Protein AF-A0A530Y5E0-F1 (afdb_monomer)

Solvent-accessible surface area (backbone atoms only — not comparable to full-atom values): 10916 Å² total; per-residue (Å²): 140,87,84,90,60,87,96,59,89,87,76,77,68,36,73,44,81,70,44,90,72,42,27,71,68,54,53,48,49,56,67,75,41,56,85,71,37,70,61,87,64,83,84,59,94,87,49,97,50,81,73,41,44,92,33,42,47,43,52,19,55,55,41,48,76,73,45,30,40,33,42,22,26,50,71,36,50,63,94,49,28,68,58,24,51,55,39,50,68,53,28,42,92,42,46,77,47,33,15,32,50,47,52,52,51,68,67,64,45,48,38,65,50,71,66,55,56,68,63,61,54,31,51,50,51,52,49,50,29,62,77,46,68,30,69,32,49,17,33,62,27,35,28,41,66,47,21,40,77,72,71,48,84,77,60,48,55,80,41,61,22,70,100,40,78,42,28,18,49,54,46,52,52,53,50,40,52,33,37,57,74,69,61,47,89,54,67,66,42,78,41,75,93

Secondary structure (DSSP, 8-state):
-----TT----PPEEES----SSHHHHHHHHH-GGGS---SPPPSS-TTTT-TTSHHHHHHHHHHTTEEEEEEEEE-GGGHHHHHHHHHTS-SSEEEEEEEESSSHHHHHHHHTT--HHHHHHHHHHHHHHHT-SEEEEESTTHHHHHHTT-----TTPEETTTTEEHHHHHHHHHHHHHHTT-SSPPEEE--

Radius of gyration: 20.04 Å; Cα contacts (8 Å, |Δi|>4): 302; chains: 1; bounding box: 52×35×63 Å

Sequence (193 aa):
RHHDAAGCIVMAGAIDIHSHIGGGNVNTARLLLPEQHAAHQARPATTPLSNAGWSTFQTGCLYAKMGFTTVVEPAMSPGAALHTHLELADIPIIDKATLAILGNDDFLLSMIRDDASSTMIEDYVAWTVASTRALGVKVINAGAAAAFKENVRTFSLDDVVPSYGVSSRKIVKTLQAAVDSLGVPHPLHVHCN

Foldseek 3Di:
DDDDQVPHDDDAQDEAEEDALFDDVLVVCCVVCVVQFPPPDDQDPPDRPCSTRSALQVVLVVSVVVRHAEYEHEEDELVGLVRRVVSPVSRPRHHYFYAYEDQADPVLLQCLLVVHDLVVLLVVLVCSCVSSVHLYHEYAAHLVVQQVVVVDDDAAQQDARPPRRDGVVSSQVSRQVSRVVNVRVDGHHYHHD

pLDDT: mean 93.83, std 11.33, range [51.19, 98.88]

Mean predicted aligned error: 4.48 Å

Nearest PDB structures (foldseek):
  6s6y-assembly1_A  TM=9.656E-01  e=4.169E-22  Methylorubrum extorquens PA1
  6s6y-assembly1_E  TM=9.660E-01  e=1.238E-21  Methylorubrum extorquens PA1
  6s6y-assembly2_I  TM=9.658E-01  e=1.238E-21  Methylorubrum extorquens PA1
  6s6y-assembly2_M  TM=9.652E-01  e=5.758E-21  Methylorubrum extorquens PA1
  8rja-assembly2_G  TM=8.940E-01  e=5.838E-16  Candidatus Methanoperedenaceae archaeon GB50

Structure (mmCIF, N/CA/C/O backbone):
data_AF-A0A530Y5E0-F1
#
_entry.id   AF-A0A530Y5E0-F1
#
loop_
_atom_site.group_PDB
_atom_site.id
_atom_site.type_symbol
_atom_site.label_atom_id
_atom_site.label_alt_id
_atom_site.label_comp_id
_atom_site.label_asym_id
_atom_site.label_entity_id
_atom_site.label_seq_id
_atom_site.pdbx_PDB_ins_code
_atom_site.Cartn_x
_atom_site.Cartn_y
_atom_site.Cartn_z
_atom_site.occupancy
_atom_site.B_iso_or_equiv
_atom_site.auth_seq_id
_atom_site.auth_comp_id
_atom_site.auth_asym_id
_atom_site.auth_atom_id
_atom_site.pdbx_PDB_model_num
ATOM 1 N N . ARG A 1 1 ? 3.154 -5.008 -38.816 1.00 82.88 1 ARG A N 1
ATOM 2 C CA . ARG A 1 1 ? 4.500 -5.559 -38.512 1.00 82.88 1 ARG A CA 1
ATOM 3 C C . ARG A 1 1 ? 4.327 -7.038 -38.185 1.00 82.88 1 ARG A C 1
ATOM 5 O O . ARG A 1 1 ? 3.300 -7.366 -37.610 1.00 82.88 1 ARG A O 1
ATOM 12 N N . HIS A 1 2 ? 5.267 -7.895 -38.584 1.00 93.50 2 HIS A N 1
ATOM 13 C CA . HIS A 1 2 ? 5.287 -9.330 -38.272 1.00 93.50 2 HIS A CA 1
ATOM 14 C C . HIS A 1 2 ? 6.482 -9.603 -37.348 1.00 93.50 2 HIS A C 1
ATOM 16 O O . HIS A 1 2 ? 7.563 -9.078 -37.616 1.00 93.50 2 HIS A O 1
ATOM 22 N N . HIS A 1 3 ? 6.281 -10.364 -36.271 1.00 95.25 3 HIS A N 1
ATOM 23 C CA . HIS A 1 3 ? 7.328 -10.756 -35.324 1.00 95.25 3 HIS A CA 1
ATOM 24 C C . HIS A 1 3 ? 7.456 -12.282 -35.353 1.00 95.25 3 HIS A C 1
ATOM 26 O O . HIS A 1 3 ? 6.484 -12.970 -35.058 1.00 95.25 3 HIS A O 1
ATOM 32 N N . ASP A 1 4 ? 8.624 -12.794 -35.742 1.00 97.00 4 ASP A N 1
ATOM 33 C CA . ASP A 1 4 ? 8.921 -14.228 -35.685 1.00 97.00 4 ASP A CA 1
ATOM 34 C C . ASP A 1 4 ? 9.279 -14.626 -34.246 1.00 97.00 4 ASP A C 1
ATOM 36 O O . ASP A 1 4 ? 10.105 -13.974 -33.606 1.00 97.00 4 ASP A O 1
ATOM 40 N N . ALA A 1 5 ? 8.626 -15.669 -33.743 1.00 97.25 5 ALA A N 1
ATOM 41 C CA . ALA A 1 5 ? 8.795 -16.206 -32.395 1.00 97.25 5 ALA A CA 1
ATOM 42 C C . ALA A 1 5 ? 9.047 -17.726 -32.415 1.00 97.25 5 ALA A C 1
ATOM 44 O O . ALA A 1 5 ? 8.770 -18.419 -31.432 1.00 97.25 5 ALA A O 1
ATOM 45 N N . ALA A 1 6 ? 9.529 -18.272 -33.539 1.00 97.88 6 ALA A N 1
ATOM 46 C CA . ALA A 1 6 ? 9.841 -19.690 -33.663 1.00 97.88 6 ALA A CA 1
ATOM 47 C C . ALA A 1 6 ? 10.832 -20.146 -32.573 1.00 97.88 6 ALA A C 1
ATOM 49 O O . ALA A 1 6 ? 11.922 -19.599 -32.426 1.00 97.88 6 ALA A O 1
ATOM 50 N N . GLY A 1 7 ? 10.442 -21.163 -31.799 1.00 97.81 7 GLY A N 1
ATOM 51 C CA . GLY A 1 7 ? 11.252 -21.703 -30.701 1.00 97.81 7 GLY A CA 1
ATOM 52 C C . GLY A 1 7 ? 11.235 -20.883 -29.403 1.00 97.81 7 GLY A C 1
ATOM 53 O O . GLY A 1 7 ? 11.923 -21.259 -28.455 1.00 97.81 7 GLY A O 1
ATOM 54 N N . CYS A 1 8 ? 10.458 -19.797 -29.321 1.00 97.62 8 CYS A N 1
ATOM 55 C CA . CYS A 1 8 ? 10.319 -18.979 -28.113 1.00 97.62 8 CYS A CA 1
ATOM 56 C C . CYS A 1 8 ? 9.060 -19.337 -27.303 1.00 97.62 8 CYS A C 1
ATOM 58 O O . CYS A 1 8 ? 8.049 -19.770 -27.852 1.00 97.62 8 CYS A O 1
ATOM 60 N N . ILE A 1 9 ? 9.099 -19.086 -25.989 1.00 97.88 9 ILE A N 1
ATOM 61 C CA . ILE A 1 9 ? 7.901 -19.073 -25.136 1.00 97.88 9 ILE A CA 1
ATOM 62 C C . ILE A 1 9 ? 7.312 -17.661 -25.171 1.00 97.88 9 ILE A C 1
ATOM 64 O O . ILE A 1 9 ? 8.025 -16.685 -24.943 1.00 97.88 9 ILE A O 1
ATOM 68 N N . VAL A 1 10 ? 6.008 -17.559 -25.426 1.00 97.62 10 VAL A N 1
ATOM 69 C CA . VAL A 1 10 ? 5.262 -16.295 -25.394 1.00 97.62 10 VAL A CA 1
ATOM 70 C C . VAL A 1 10 ? 4.307 -16.324 -24.206 1.00 97.62 10 VAL A C 1
ATOM 72 O O . VAL A 1 10 ? 3.506 -17.248 -24.075 1.00 97.62 10 VAL A O 1
ATOM 75 N N . MET A 1 11 ? 4.397 -15.317 -23.338 1.00 98.38 11 MET A N 1
ATOM 76 C CA . MET A 1 11 ? 3.545 -15.154 -22.157 1.00 98.38 11 MET A CA 1
ATOM 77 C C . MET A 1 11 ? 2.924 -13.756 -22.143 1.00 98.38 11 MET A C 1
ATOM 79 O O . MET A 1 11 ? 3.381 -12.854 -22.848 1.00 98.38 11 MET A O 1
ATOM 83 N N . ALA A 1 12 ? 1.889 -13.574 -21.323 1.00 98.62 12 ALA A N 1
ATOM 84 C CA . ALA A 1 12 ? 1.451 -12.238 -20.937 1.00 98.62 12 ALA A CA 1
ATOM 85 C C . ALA A 1 12 ? 2.571 -11.509 -20.175 1.00 98.62 12 ALA A C 1
ATOM 87 O O . ALA A 1 12 ? 3.461 -12.145 -19.605 1.00 98.62 12 ALA A O 1
ATOM 88 N N . GLY A 1 13 ? 2.507 -10.178 -20.141 1.00 98.62 13 GLY A N 1
ATOM 89 C CA . GLY A 1 13 ? 3.384 -9.395 -19.277 1.00 98.62 13 GLY A CA 1
ATOM 90 C C . GLY A 1 13 ? 3.156 -9.751 -17.807 1.00 98.62 13 GLY A C 1
ATOM 91 O O . GLY A 1 13 ? 2.013 -9.895 -17.366 1.00 98.62 13 GLY A O 1
ATOM 92 N N . ALA A 1 14 ? 4.239 -9.950 -17.058 1.00 98.56 14 ALA A N 1
ATOM 93 C CA . ALA A 1 14 ? 4.148 -10.369 -15.666 1.00 98.56 14 ALA A CA 1
ATOM 94 C C . ALA A 1 14 ? 3.690 -9.218 -14.753 1.00 98.56 14 ALA A C 1
ATOM 96 O O . ALA A 1 14 ? 4.000 -8.044 -14.991 1.00 98.56 14 ALA A O 1
ATOM 97 N N . ILE A 1 15 ? 2.964 -9.583 -13.693 1.00 98.69 15 ILE A N 1
ATOM 98 C CA . ILE A 1 15 ? 2.428 -8.668 -12.683 1.00 98.69 15 ILE A CA 1
ATOM 99 C C . ILE A 1 15 ? 3.086 -8.988 -11.342 1.00 98.69 15 ILE A C 1
ATOM 101 O O . ILE A 1 15 ? 2.957 -10.103 -10.837 1.00 98.69 15 ILE A O 1
ATOM 105 N N . ASP A 1 16 ? 3.764 -8.003 -10.762 1.00 98.75 16 ASP A N 1
ATOM 106 C CA . ASP A 1 16 ? 4.269 -8.056 -9.392 1.00 98.75 16 ASP A CA 1
ATOM 107 C C . ASP A 1 16 ? 3.305 -7.298 -8.470 1.00 98.75 16 ASP A C 1
ATOM 109 O O . ASP A 1 16 ? 3.138 -6.082 -8.572 1.00 98.75 16 ASP A O 1
ATOM 113 N N . ILE A 1 17 ? 2.631 -8.026 -7.582 1.00 98.00 17 ILE A N 1
ATOM 114 C CA . ILE A 1 17 ? 1.594 -7.470 -6.703 1.00 98.00 17 ILE A CA 1
ATOM 115 C C . ILE A 1 17 ? 2.148 -6.878 -5.399 1.00 98.00 17 ILE A C 1
ATOM 117 O O . ILE A 1 17 ? 1.370 -6.348 -4.599 1.00 98.00 17 ILE A O 1
ATOM 121 N N . HIS A 1 18 ? 3.449 -7.024 -5.130 1.00 98.75 18 HIS A N 1
ATOM 122 C CA . HIS A 1 18 ? 4.043 -6.583 -3.873 1.00 98.75 18 HIS A CA 1
ATOM 123 C C . HIS A 1 18 ? 5.547 -6.342 -4.020 1.00 98.75 18 HIS A C 1
ATOM 125 O O . HIS A 1 18 ? 6.360 -7.227 -3.750 1.00 98.75 18 HIS A O 1
ATOM 131 N N . SER A 1 19 ? 5.922 -5.106 -4.340 1.00 98.50 19 SER A N 1
ATOM 132 C CA . SER A 1 19 ? 7.323 -4.691 -4.320 1.00 98.50 19 SER A CA 1
ATOM 133 C C . SER A 1 19 ? 7.483 -3.255 -3.849 1.00 98.50 19 SER A C 1
ATOM 135 O O . SER A 1 19 ? 6.766 -2.367 -4.299 1.00 98.50 19 SER A O 1
ATOM 137 N N . HIS A 1 20 ? 8.435 -3.033 -2.944 1.00 98.25 20 HIS A N 1
ATOM 138 C CA . HIS A 1 20 ? 8.780 -1.705 -2.449 1.00 98.25 20 HIS A CA 1
ATOM 139 C C . HIS A 1 20 ? 9.669 -0.982 -3.468 1.00 98.25 20 HIS A C 1
ATOM 141 O O . HIS A 1 20 ? 10.891 -1.141 -3.476 1.00 98.25 20 HIS A O 1
ATOM 147 N N . ILE A 1 21 ? 9.047 -0.203 -4.346 1.00 97.50 21 ILE A N 1
ATOM 148 C CA . ILE A 1 21 ? 9.673 0.473 -5.487 1.00 97.50 21 ILE A CA 1
ATOM 149 C C . ILE A 1 21 ? 9.621 2.001 -5.393 1.00 97.50 21 ILE A C 1
ATOM 151 O O . ILE A 1 21 ? 10.390 2.662 -6.098 1.00 97.50 21 ILE A O 1
ATOM 155 N N . GLY A 1 22 ? 8.780 2.565 -4.519 1.00 95.88 22 GLY A N 1
ATOM 156 C CA . GLY A 1 22 ? 8.660 4.011 -4.347 1.00 95.88 22 GLY A CA 1
ATOM 157 C C . GLY A 1 22 ? 8.210 4.452 -2.953 1.00 95.88 22 GLY A C 1
ATOM 158 O O . GLY A 1 22 ? 7.556 3.722 -2.215 1.00 95.88 22 GLY A O 1
ATOM 159 N N . GLY A 1 23 ? 8.551 5.693 -2.607 1.00 95.69 23 GLY A N 1
ATOM 160 C CA . GLY A 1 23 ? 8.084 6.368 -1.394 1.00 95.69 23 GLY A CA 1
ATOM 161 C C . GLY A 1 23 ? 9.163 6.557 -0.327 1.00 95.69 23 GLY A C 1
ATOM 162 O O . GLY A 1 23 ? 10.308 6.124 -0.465 1.00 95.69 23 GLY A O 1
ATOM 163 N N . GLY A 1 24 ? 8.780 7.229 0.764 1.00 93.50 24 GLY A N 1
ATOM 164 C CA . GLY A 1 24 ? 9.696 7.720 1.802 1.00 93.50 24 GLY A CA 1
ATOM 165 C C . GLY A 1 24 ? 10.701 6.682 2.300 1.00 93.50 24 GLY A C 1
ATOM 166 O O . GLY A 1 24 ? 11.901 6.924 2.238 1.00 93.50 24 GLY A O 1
ATOM 167 N N . ASN A 1 25 ? 10.226 5.506 2.718 1.00 94.62 25 ASN A N 1
ATOM 168 C CA . ASN A 1 25 ? 11.086 4.462 3.284 1.00 94.62 25 ASN A CA 1
ATOM 169 C C . ASN A 1 25 ? 12.062 3.870 2.258 1.00 94.62 25 ASN A C 1
ATOM 171 O O . ASN A 1 25 ? 13.216 3.612 2.598 1.00 94.62 25 ASN A O 1
ATOM 175 N N . VAL A 1 26 ? 11.625 3.691 1.006 1.00 95.81 26 VAL A N 1
ATOM 176 C CA . VAL A 1 26 ? 12.494 3.220 -0.083 1.00 95.81 26 VAL A CA 1
ATOM 177 C C . VAL A 1 26 ? 13.619 4.227 -0.306 1.00 95.81 26 VAL A C 1
ATOM 179 O O . VAL A 1 26 ? 14.789 3.855 -0.387 1.00 95.81 26 VAL A O 1
ATOM 182 N N . ASN A 1 27 ? 13.291 5.519 -0.324 1.00 93.44 27 ASN A N 1
ATOM 183 C CA . ASN A 1 27 ? 14.293 6.560 -0.504 1.00 93.44 27 ASN A CA 1
ATOM 184 C C . ASN A 1 27 ? 15.209 6.724 0.721 1.00 93.44 27 ASN A C 1
ATOM 186 O O . ASN A 1 27 ? 16.407 6.947 0.570 1.00 93.44 27 ASN A O 1
ATOM 190 N N . THR A 1 28 ? 14.689 6.543 1.938 1.00 95.06 28 THR A N 1
ATOM 191 C CA . THR A 1 28 ? 15.511 6.481 3.155 1.00 95.06 28 THR A CA 1
ATOM 192 C C . THR A 1 28 ? 16.501 5.320 3.099 1.00 95.06 28 THR A C 1
ATOM 194 O O . THR A 1 28 ? 17.655 5.511 3.469 1.00 95.06 28 THR A O 1
ATOM 197 N N . ALA A 1 29 ? 16.104 4.148 2.591 1.00 93.19 29 ALA A N 1
ATOM 198 C CA . ALA A 1 29 ? 17.019 3.020 2.418 1.00 93.19 29 ALA A CA 1
ATOM 199 C C . ALA A 1 29 ? 18.152 3.344 1.425 1.00 93.19 29 ALA A C 1
ATOM 201 O O . ALA A 1 29 ? 19.314 3.086 1.732 1.00 93.19 29 ALA A O 1
ATOM 202 N N . ARG A 1 30 ? 17.836 3.991 0.291 1.00 89.94 30 ARG A N 1
ATOM 203 C CA . ARG A 1 30 ? 18.836 4.485 -0.681 1.00 89.94 30 ARG A CA 1
ATOM 204 C C . ARG A 1 30 ? 19.821 5.484 -0.054 1.00 89.94 30 ARG A C 1
ATOM 206 O O . ARG A 1 30 ? 20.996 5.498 -0.400 1.00 89.94 30 ARG A O 1
ATOM 213 N N . LEU A 1 31 ? 19.356 6.324 0.873 1.00 89.50 31 LEU A N 1
ATOM 214 C CA . LEU A 1 31 ? 20.218 7.264 1.602 1.00 89.50 31 LEU A CA 1
ATOM 215 C C . LEU A 1 31 ? 21.093 6.571 2.655 1.00 89.50 31 LEU A C 1
ATOM 217 O O . LEU A 1 31 ? 22.246 6.956 2.833 1.00 89.50 31 LEU A O 1
ATOM 221 N N . LEU A 1 32 ? 20.540 5.588 3.368 1.00 92.38 32 LEU A N 1
ATOM 222 C CA . LEU A 1 32 ? 21.203 4.913 4.485 1.00 92.38 32 LEU A CA 1
ATOM 223 C C . LEU A 1 32 ? 22.293 3.935 4.031 1.00 92.38 32 LEU A C 1
ATOM 225 O O . LEU A 1 32 ? 23.253 3.733 4.767 1.00 92.38 32 LEU A O 1
ATOM 229 N N . LEU A 1 33 ? 22.132 3.336 2.849 1.00 88.62 33 LEU A N 1
ATOM 230 C CA . LEU A 1 33 ? 22.969 2.242 2.352 1.00 88.62 33 LEU A CA 1
ATOM 231 C C . LEU A 1 33 ? 23.682 2.628 1.039 1.00 88.62 33 LEU A C 1
ATOM 233 O O 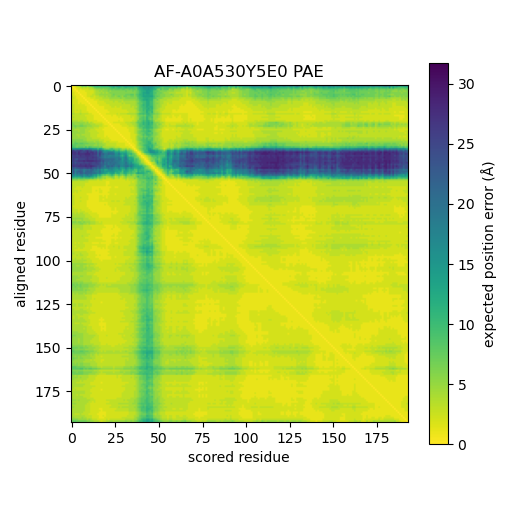. LEU A 1 33 ? 23.464 1.990 0.002 1.00 88.62 33 LEU A O 1
ATOM 237 N N . PRO A 1 34 ? 24.520 3.684 1.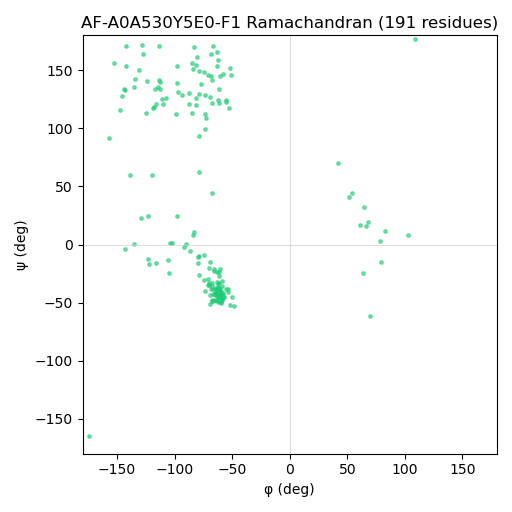027 1.00 81.88 34 PRO A N 1
ATOM 238 C CA . PRO A 1 34 ? 25.201 4.135 -0.185 1.00 81.88 34 PRO A CA 1
ATOM 239 C C . PRO A 1 34 ? 26.134 3.072 -0.785 1.00 81.88 34 PRO A C 1
ATOM 241 O O . PRO A 1 34 ? 26.388 3.098 -1.985 1.00 81.88 34 PRO A O 1
ATOM 244 N N . GLU A 1 35 ? 26.621 2.113 0.005 1.00 81.94 35 GLU A N 1
ATOM 245 C CA . GLU A 1 35 ? 27.431 0.985 -0.464 1.00 81.94 35 GLU A CA 1
ATOM 246 C C . GLU A 1 35 ? 26.663 0.015 -1.376 1.00 81.94 35 GLU A C 1
ATOM 248 O O . GLU A 1 35 ? 27.279 -0.700 -2.165 1.00 81.94 35 GLU A O 1
ATOM 253 N N . GLN A 1 36 ? 25.327 0.006 -1.306 1.00 79.50 36 GLN A N 1
ATOM 254 C CA . GLN A 1 36 ? 24.470 -0.770 -2.209 1.00 79.50 36 GLN A CA 1
ATOM 255 C C . GLN A 1 36 ? 24.278 -0.074 -3.563 1.00 79.50 36 GLN A C 1
ATOM 257 O O . GLN A 1 36 ? 23.886 -0.706 -4.549 1.00 79.50 36 GLN A O 1
ATOM 262 N N . HIS A 1 37 ? 24.587 1.224 -3.660 1.00 74.81 37 HIS A N 1
ATOM 263 C CA . HIS A 1 37 ? 24.663 1.901 -4.946 1.00 74.81 37 HIS A CA 1
ATOM 264 C C . HIS A 1 37 ? 25.948 1.434 -5.628 1.00 74.81 37 HIS A C 1
ATOM 266 O O . HIS A 1 37 ? 27.029 1.944 -5.347 1.00 74.81 37 HIS A O 1
ATOM 272 N N . ALA A 1 38 ? 25.847 0.484 -6.559 1.00 60.09 38 ALA A N 1
ATOM 273 C CA . ALA A 1 38 ? 26.961 0.038 -7.403 1.00 60.09 38 ALA A CA 1
ATOM 274 C C . ALA A 1 38 ? 27.425 1.130 -8.401 1.00 60.09 38 ALA A C 1
ATOM 276 O O . ALA A 1 38 ? 27.643 0.873 -9.586 1.00 60.09 38 ALA A O 1
ATOM 277 N N . ALA A 1 39 ? 27.559 2.379 -7.951 1.00 55.81 39 ALA A N 1
ATOM 278 C CA . ALA A 1 39 ? 28.055 3.516 -8.706 1.00 55.81 39 ALA A CA 1
ATOM 279 C C . ALA A 1 39 ? 29.592 3.471 -8.776 1.00 55.81 39 ALA A C 1
ATOM 281 O O . ALA A 1 39 ? 30.293 4.361 -8.309 1.00 55.81 39 ALA A O 1
ATOM 282 N N . HIS A 1 40 ? 30.124 2.416 -9.397 1.00 51.19 40 HIS A N 1
ATOM 283 C CA . HIS A 1 40 ? 31.537 2.315 -9.777 1.00 51.19 40 HIS A CA 1
ATOM 284 C C . HIS A 1 40 ? 31.847 3.003 -11.120 1.00 51.19 40 HIS A C 1
ATOM 286 O O . HIS A 1 40 ? 32.947 2.850 -11.646 1.00 51.19 40 HIS A O 1
ATOM 292 N N . GLN A 1 41 ? 30.901 3.738 -11.718 1.00 54.09 41 GLN A N 1
ATOM 293 C CA . GLN A 1 41 ? 31.075 4.335 -13.046 1.00 54.09 41 GLN A CA 1
ATOM 294 C C . GLN A 1 41 ? 30.867 5.849 -13.039 1.00 54.09 41 GLN A C 1
ATOM 296 O O . GLN A 1 41 ? 29.959 6.371 -12.393 1.00 54.09 41 GLN A O 1
ATOM 301 N N . ALA A 1 42 ? 31.706 6.551 -13.805 1.00 54.66 42 ALA A N 1
ATOM 302 C CA . ALA A 1 42 ? 31.604 7.991 -14.004 1.00 54.66 42 ALA A CA 1
ATOM 303 C C . ALA A 1 42 ? 30.259 8.383 -14.648 1.00 54.66 42 ALA A C 1
ATOM 305 O O . ALA A 1 42 ? 29.720 7.667 -15.491 1.00 54.66 42 ALA A O 1
ATOM 306 N N . ARG A 1 43 ? 29.728 9.543 -14.249 1.00 54.25 43 ARG A N 1
ATOM 307 C CA . ARG A 1 43 ? 28.454 10.122 -14.709 1.00 54.25 43 ARG A CA 1
ATOM 308 C C . ARG A 1 43 ? 28.468 10.406 -16.229 1.00 54.25 43 ARG A C 1
ATOM 310 O O . ARG A 1 43 ? 29.297 11.206 -16.661 1.00 54.25 43 ARG A O 1
ATOM 317 N N . PRO A 1 44 ? 27.553 9.841 -17.045 1.00 53.06 44 PRO A N 1
ATOM 318 C CA . PRO A 1 44 ? 27.400 10.212 -18.449 1.00 53.06 44 PRO A CA 1
ATOM 319 C C . PRO A 1 44 ? 26.853 11.633 -18.597 1.00 53.06 44 PRO A C 1
ATOM 321 O O . PRO A 1 44 ? 25.994 12.067 -17.828 1.00 53.06 44 PRO A O 1
ATOM 324 N N . ALA A 1 45 ? 27.304 12.345 -19.628 1.00 59.09 45 ALA A N 1
ATOM 325 C CA . ALA A 1 45 ? 26.915 13.733 -19.877 1.00 59.09 45 ALA A CA 1
ATOM 326 C C . ALA A 1 45 ? 25.445 13.908 -20.320 1.00 59.09 45 ALA A C 1
ATOM 328 O O . ALA A 1 45 ? 24.905 15.004 -20.210 1.00 59.09 45 ALA A O 1
ATOM 329 N N . THR A 1 46 ? 24.794 12.854 -20.827 1.00 59.97 46 THR A N 1
ATOM 330 C CA . THR A 1 46 ? 23.531 12.955 -21.583 1.00 59.97 46 THR A CA 1
ATOM 331 C C . THR A 1 46 ? 22.272 12.515 -20.831 1.00 59.97 46 THR A C 1
ATOM 333 O O . THR A 1 46 ? 21.175 12.843 -21.270 1.00 59.97 46 THR A O 1
ATOM 336 N N . THR A 1 47 ? 22.388 11.834 -19.686 1.00 56.28 47 THR A N 1
ATOM 337 C CA . THR A 1 47 ? 21.236 11.455 -18.843 1.00 56.28 47 THR A CA 1
ATOM 338 C C . THR A 1 47 ? 21.649 11.444 -17.370 1.00 56.28 47 THR A C 1
ATOM 340 O O . THR A 1 47 ? 22.477 10.608 -17.004 1.00 56.28 47 THR A O 1
ATOM 343 N N . PRO A 1 48 ? 21.094 12.315 -16.508 1.00 62.03 48 PRO A N 1
ATOM 344 C CA . PRO A 1 48 ? 21.616 12.525 -15.157 1.00 62.03 48 PRO A CA 1
ATOM 345 C C . PRO A 1 48 ? 21.614 11.296 -14.233 1.00 62.03 48 PRO A C 1
ATOM 347 O O . PRO A 1 48 ? 22.367 11.313 -13.265 1.00 62.03 48 PRO A O 1
ATOM 350 N N . LEU A 1 49 ? 20.795 10.266 -14.508 1.00 58.50 49 LEU A N 1
ATOM 351 C CA . LEU A 1 49 ? 20.539 9.143 -13.588 1.00 58.50 49 LEU A CA 1
ATOM 352 C C . LEU A 1 49 ? 20.564 7.736 -14.222 1.00 58.50 49 LEU A C 1
ATOM 354 O O . LEU A 1 49 ? 20.360 6.759 -13.511 1.00 58.50 49 LEU A O 1
ATOM 358 N N . SER A 1 50 ? 20.807 7.579 -15.529 1.00 56.75 50 SER A N 1
ATOM 359 C CA . SER A 1 50 ? 20.649 6.267 -16.200 1.00 56.75 50 SER A CA 1
ATOM 360 C C . SER A 1 50 ? 21.632 5.187 -15.728 1.00 56.75 50 SER A C 1
ATOM 362 O O . SER A 1 50 ? 21.350 3.998 -15.863 1.00 56.75 50 SER A O 1
ATOM 364 N N . ASN A 1 51 ? 22.769 5.591 -15.157 1.00 60.22 51 ASN A N 1
ATOM 365 C CA . ASN A 1 51 ? 23.770 4.708 -14.563 1.00 60.22 51 ASN A CA 1
ATOM 366 C C . ASN A 1 51 ? 23.736 4.704 -13.023 1.00 60.22 51 ASN A C 1
ATOM 368 O O . ASN A 1 51 ? 24.567 4.039 -12.405 1.00 60.22 51 ASN A O 1
ATOM 372 N N . ALA A 1 52 ? 22.814 5.448 -12.400 1.00 65.50 52 ALA A N 1
ATOM 373 C CA . ALA A 1 52 ? 22.652 5.435 -10.955 1.00 65.50 52 ALA A CA 1
ATOM 374 C C . ALA A 1 52 ? 22.008 4.104 -10.547 1.00 65.50 52 ALA A C 1
ATOM 376 O O . ALA A 1 52 ? 20.833 3.847 -10.833 1.00 65.50 52 ALA A O 1
ATOM 377 N N . GLY A 1 53 ? 22.805 3.251 -9.902 1.00 72.75 53 GLY A N 1
ATOM 378 C CA . GLY A 1 53 ? 22.318 2.033 -9.270 1.00 72.75 53 GLY A CA 1
ATOM 379 C C . GLY A 1 53 ? 21.250 2.356 -8.225 1.00 72.75 53 GLY A C 1
ATOM 380 O O . GLY A 1 53 ? 21.309 3.404 -7.587 1.00 72.75 53 GLY A O 1
ATOM 381 N N . TRP A 1 54 ? 20.270 1.469 -8.068 1.00 83.25 54 TRP A N 1
ATOM 382 C CA . TRP A 1 54 ? 19.162 1.600 -7.117 1.00 83.25 54 TRP A CA 1
ATOM 383 C C . TRP A 1 54 ? 18.249 2.822 -7.319 1.00 83.25 54 TRP A C 1
ATOM 385 O O . TRP A 1 54 ? 17.457 3.161 -6.441 1.00 83.25 54 TRP A O 1
ATOM 395 N N . SE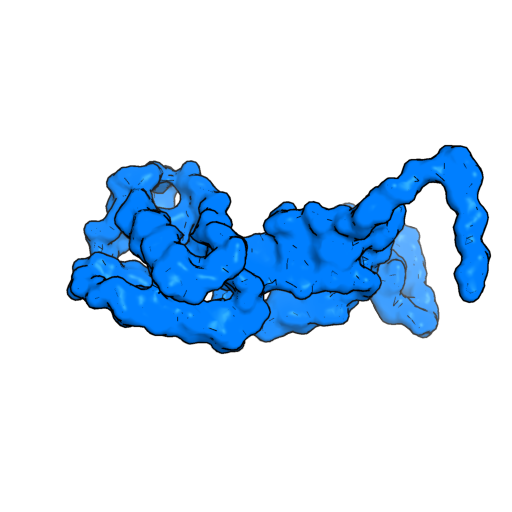R A 1 55 ? 18.299 3.455 -8.495 1.00 88.62 55 SER A N 1
ATOM 396 C CA . SER A 1 55 ? 17.388 4.537 -8.889 1.00 88.62 55 SER A CA 1
ATOM 397 C C . SER A 1 55 ? 16.027 4.025 -9.382 1.00 88.62 55 SER A C 1
ATOM 399 O O . SER A 1 55 ? 15.897 2.882 -9.822 1.00 88.62 55 SER A O 1
ATOM 401 N N . THR A 1 56 ? 15.020 4.905 -9.392 1.00 92.62 56 THR A N 1
ATOM 402 C CA . THR A 1 56 ? 13.697 4.663 -10.007 1.00 92.62 56 THR A CA 1
ATOM 403 C C . THR A 1 56 ? 13.814 4.233 -11.473 1.00 92.62 56 THR A C 1
ATOM 405 O O . THR A 1 56 ? 13.163 3.278 -11.904 1.00 92.62 56 THR A O 1
ATOM 408 N N . PHE A 1 57 ? 14.717 4.868 -12.227 1.00 90.94 57 PHE A N 1
ATOM 409 C CA . PHE A 1 57 ? 14.995 4.511 -13.616 1.00 90.94 57 PHE A CA 1
ATOM 410 C C . PHE A 1 57 ? 15.474 3.061 -13.754 1.00 90.94 57 PHE A C 1
ATOM 412 O O . PHE A 1 57 ? 14.930 2.295 -14.556 1.00 90.94 57 PHE A O 1
ATOM 419 N N . GLN A 1 58 ? 16.467 2.663 -12.949 1.00 89.12 58 GLN A N 1
ATOM 420 C CA . GLN A 1 58 ? 17.002 1.304 -12.995 1.00 89.12 58 GLN A CA 1
ATOM 421 C C . GLN A 1 58 ? 15.935 0.269 -12.620 1.00 89.12 58 GLN A C 1
ATOM 423 O O . GLN A 1 58 ? 15.848 -0.761 -13.291 1.00 89.12 58 GLN A O 1
ATOM 428 N N . THR A 1 59 ? 15.098 0.555 -11.616 1.00 94.06 59 THR A N 1
ATOM 429 C CA . THR A 1 59 ? 13.981 -0.313 -11.211 1.00 94.06 59 THR A CA 1
ATOM 430 C C . THR A 1 59 ? 13.094 -0.678 -12.402 1.00 94.06 59 THR A C 1
ATOM 432 O O . THR A 1 59 ? 12.891 -1.861 -12.677 1.00 94.06 59 THR A O 1
ATOM 435 N N . GLY A 1 60 ? 12.627 0.311 -13.171 1.00 95.38 60 GLY A N 1
ATOM 436 C CA . GLY A 1 60 ? 11.739 0.066 -14.315 1.00 95.38 60 GLY A CA 1
ATOM 437 C C . GLY A 1 60 ? 12.408 -0.744 -15.425 1.00 95.38 60 GLY A C 1
ATOM 438 O O . GLY A 1 60 ? 11.830 -1.699 -15.947 1.00 95.38 60 GLY A O 1
ATOM 439 N N . CYS A 1 61 ? 13.665 -0.423 -15.747 1.00 93.75 61 CYS A N 1
ATOM 440 C CA . CYS A 1 61 ? 14.430 -1.168 -16.746 1.00 93.75 61 CYS A CA 1
ATOM 441 C C . CYS A 1 61 ? 14.692 -2.625 -16.338 1.00 93.75 61 CYS A C 1
ATOM 443 O O . CYS A 1 61 ? 14.685 -3.503 -17.203 1.00 93.75 61 CYS A O 1
ATOM 445 N N . LEU A 1 62 ? 14.949 -2.897 -15.055 1.00 93.81 62 LEU A N 1
ATOM 446 C CA . LEU A 1 62 ? 15.190 -4.257 -14.567 1.00 93.81 62 LEU A CA 1
ATOM 447 C C . LEU A 1 62 ? 13.920 -5.110 -14.616 1.00 93.81 62 LEU A C 1
ATOM 449 O O . LEU A 1 62 ? 13.982 -6.232 -15.115 1.00 93.81 62 LEU A O 1
ATOM 453 N N . TYR A 1 63 ? 12.771 -4.570 -14.202 1.00 98.19 63 TYR A N 1
ATOM 454 C CA . TYR A 1 63 ? 11.489 -5.268 -14.342 1.00 98.19 63 TYR A CA 1
ATOM 455 C C . TYR A 1 63 ? 11.164 -5.593 -15.805 1.00 98.19 63 TYR A C 1
ATOM 457 O O . TYR A 1 63 ? 10.866 -6.743 -16.134 1.00 98.19 63 TYR A O 1
ATOM 465 N N . ALA A 1 64 ? 11.313 -4.615 -16.702 1.00 97.56 64 ALA A N 1
ATOM 466 C CA . ALA A 1 64 ? 11.045 -4.806 -18.125 1.00 97.56 64 ALA A CA 1
ATOM 467 C C . ALA A 1 64 ? 11.933 -5.891 -18.762 1.00 97.56 64 ALA A C 1
ATOM 469 O O . ALA A 1 64 ? 11.453 -6.689 -19.566 1.00 97.56 64 ALA A O 1
ATOM 470 N N . LYS A 1 65 ? 13.217 -5.975 -18.375 1.00 96.94 65 LYS A N 1
ATOM 471 C CA . LYS A 1 65 ? 14.141 -7.028 -18.844 1.00 96.94 65 LYS A CA 1
ATOM 472 C C . LYS A 1 65 ? 13.695 -8.439 -18.459 1.00 96.94 65 LYS A C 1
ATOM 474 O O . LYS A 1 65 ? 14.039 -9.383 -19.161 1.00 96.94 65 LYS A O 1
ATOM 479 N N . MET A 1 66 ? 12.951 -8.576 -17.363 1.00 98.00 66 MET A N 1
ATOM 480 C CA . MET A 1 66 ? 12.397 -9.849 -16.897 1.00 98.00 66 MET A CA 1
ATOM 481 C C . MET A 1 66 ? 11.002 -10.145 -17.476 1.00 98.00 66 MET A C 1
ATOM 483 O O . MET A 1 66 ? 10.426 -11.178 -17.154 1.00 98.00 66 MET A O 1
ATOM 487 N N . GLY A 1 67 ? 10.446 -9.262 -18.316 1.00 98.19 67 GLY A N 1
ATOM 488 C CA . GLY A 1 67 ? 9.108 -9.420 -18.894 1.00 98.19 67 GLY A CA 1
ATOM 489 C C . GLY A 1 67 ? 7.961 -8.954 -17.991 1.00 98.19 67 GLY A C 1
ATOM 490 O O . GLY A 1 67 ? 6.801 -9.232 -18.296 1.00 98.19 67 GLY A O 1
ATOM 491 N N . PHE A 1 68 ? 8.252 -8.238 -16.898 1.00 98.75 68 PHE A N 1
ATOM 492 C CA . PHE A 1 68 ? 7.218 -7.598 -16.082 1.00 98.75 68 PHE A CA 1
ATOM 493 C C . PHE A 1 68 ? 6.714 -6.328 -16.750 1.00 98.75 68 PHE A C 1
ATOM 495 O O . PHE A 1 68 ? 7.493 -5.523 -17.266 1.00 98.75 68 PHE A O 1
ATOM 502 N N . THR A 1 69 ? 5.400 -6.146 -16.697 1.00 98.75 69 THR A N 1
ATOM 503 C CA . THR A 1 69 ? 4.715 -4.984 -17.263 1.00 98.75 69 THR A CA 1
ATOM 504 C C . THR A 1 69 ? 3.890 -4.236 -16.236 1.00 98.75 69 THR A C 1
ATOM 506 O O . THR A 1 69 ? 3.487 -3.126 -16.532 1.00 98.75 69 THR A O 1
ATOM 509 N N . THR A 1 70 ? 3.649 -4.780 -15.041 1.00 98.88 70 THR A N 1
ATOM 510 C CA . THR A 1 70 ? 2.907 -4.084 -13.981 1.00 98.88 70 THR A CA 1
ATOM 511 C C . THR A 1 70 ? 3.510 -4.405 -12.620 1.00 98.88 70 THR A C 1
ATOM 513 O O . THR A 1 70 ? 3.768 -5.572 -12.328 1.00 98.88 70 THR A O 1
ATOM 516 N N . VAL A 1 71 ? 3.728 -3.387 -11.785 1.00 98.81 71 VAL A N 1
ATOM 517 C CA . VAL A 1 71 ? 4.248 -3.554 -10.416 1.00 98.81 71 VAL A CA 1
ATOM 518 C C . VAL A 1 71 ? 3.457 -2.684 -9.438 1.00 98.81 71 VAL A C 1
ATOM 520 O O . VAL A 1 71 ? 3.175 -1.519 -9.719 1.00 98.81 71 VAL A O 1
ATOM 523 N N . VAL A 1 72 ? 3.095 -3.240 -8.283 1.00 98.88 72 VAL A N 1
ATOM 524 C CA . VAL A 1 72 ? 2.302 -2.557 -7.252 1.00 98.88 72 VAL A CA 1
ATOM 525 C C . VAL A 1 72 ? 3.162 -2.249 -6.023 1.00 98.88 72 VAL A C 1
ATOM 527 O O . VAL A 1 72 ? 3.674 -3.164 -5.379 1.00 98.88 72 VAL A O 1
ATOM 530 N N . GLU A 1 73 ? 3.265 -0.963 -5.669 1.00 98.69 73 GLU A N 1
ATOM 531 C CA . GLU A 1 73 ? 3.859 -0.493 -4.410 1.00 98.69 73 GLU A CA 1
ATOM 532 C C . GLU A 1 73 ? 2.899 -0.778 -3.242 1.00 98.69 73 GLU A C 1
ATOM 534 O O . GLU A 1 73 ? 1.827 -0.165 -3.165 1.00 98.69 73 GLU A O 1
ATOM 539 N N . PRO A 1 74 ? 3.236 -1.683 -2.310 1.00 98.56 74 PRO A N 1
ATOM 540 C CA . PRO A 1 74 ? 2.291 -2.150 -1.304 1.00 98.56 74 PRO A CA 1
ATOM 541 C C . PRO A 1 74 ? 2.113 -1.185 -0.126 1.00 98.56 74 PRO A C 1
ATOM 543 O O . PRO A 1 74 ? 1.245 -1.444 0.708 1.00 98.56 74 PRO A O 1
ATOM 546 N N . ALA A 1 75 ? 2.948 -0.148 0.009 1.00 98.19 75 ALA A N 1
ATOM 547 C CA . ALA A 1 75 ? 3.106 0.569 1.269 1.00 98.19 75 ALA A CA 1
ATOM 548 C C . ALA A 1 75 ? 3.195 2.099 1.116 1.00 98.19 75 ALA A C 1
ATOM 550 O O . ALA A 1 75 ? 4.150 2.729 1.576 1.00 98.19 75 ALA A O 1
ATOM 551 N N . MET A 1 76 ? 2.160 2.730 0.556 1.00 98.38 76 MET A N 1
ATOM 552 C CA . MET A 1 76 ? 2.073 4.191 0.534 1.00 98.38 76 MET A CA 1
ATOM 553 C C . MET A 1 76 ? 1.415 4.737 1.803 1.00 98.38 76 MET A C 1
ATOM 555 O O . MET A 1 76 ? 0.244 4.482 2.086 1.00 98.38 76 MET A O 1
ATOM 559 N N . SER A 1 77 ? 2.150 5.577 2.532 1.00 97.19 77 SER A N 1
ATOM 560 C CA . SER A 1 77 ? 1.567 6.420 3.580 1.00 97.19 77 SER A CA 1
ATOM 561 C C . SER A 1 77 ? 0.674 7.500 2.952 1.00 97.19 77 SER A C 1
ATOM 563 O O . SER A 1 77 ? 1.178 8.265 2.121 1.00 97.19 77 SER A O 1
ATOM 565 N N . PRO A 1 78 ? -0.603 7.642 3.365 1.00 97.69 78 PRO A N 1
ATOM 566 C CA . PRO A 1 78 ? -1.483 8.697 2.858 1.00 97.69 78 PRO A CA 1
ATOM 567 C C . PRO A 1 78 ? -0.890 10.108 2.982 1.00 97.69 78 PRO A C 1
ATOM 569 O O . PRO A 1 78 ? -0.991 10.909 2.055 1.00 97.69 78 PRO A O 1
ATOM 572 N N . GLY A 1 79 ? -0.184 10.397 4.083 1.00 96.88 79 GLY A N 1
ATOM 573 C CA . GLY A 1 79 ? 0.450 11.701 4.320 1.00 96.88 79 GLY A CA 1
ATOM 574 C C . GLY A 1 79 ? 1.647 12.012 3.411 1.00 96.88 79 GLY A C 1
ATOM 575 O O . GLY A 1 79 ? 2.057 13.164 3.316 1.00 96.88 79 GLY A O 1
ATOM 576 N N . ALA A 1 80 ? 2.199 11.007 2.724 1.00 97.12 80 ALA A N 1
ATOM 577 C CA . ALA A 1 80 ? 3.321 11.141 1.791 1.00 97.12 80 ALA A CA 1
ATOM 578 C C . ALA A 1 80 ? 2.970 10.623 0.381 1.00 97.12 80 ALA A C 1
ATOM 580 O O . ALA A 1 80 ? 3.854 10.237 -0.391 1.00 97.12 80 ALA A O 1
ATOM 581 N N . ALA A 1 81 ? 1.678 10.613 0.031 1.00 98.44 81 ALA A N 1
ATOM 582 C CA . ALA A 1 81 ? 1.199 10.070 -1.237 1.00 98.44 81 ALA A CA 1
ATOM 583 C C . ALA A 1 81 ? 1.835 10.763 -2.451 1.00 98.44 81 ALA A C 1
ATOM 585 O O . ALA A 1 81 ? 2.287 10.089 -3.373 1.00 98.44 81 ALA A O 1
ATOM 586 N N . LEU A 1 82 ? 1.952 12.098 -2.429 1.00 98.44 82 LEU A N 1
ATOM 587 C CA . LEU A 1 82 ? 2.553 12.859 -3.531 1.00 98.44 82 LEU A CA 1
ATOM 588 C C . LEU A 1 82 ? 3.991 12.412 -3.827 1.00 98.44 82 LEU A C 1
ATOM 590 O O . LEU A 1 82 ? 4.335 12.208 -4.986 1.00 98.44 82 LEU A O 1
ATOM 594 N N . HIS A 1 83 ? 4.819 12.230 -2.794 1.00 98.31 83 HIS A N 1
ATOM 595 C CA . HIS A 1 83 ? 6.194 11.752 -2.966 1.00 98.31 83 HIS A CA 1
ATOM 596 C C . HIS A 1 83 ? 6.211 10.358 -3.599 1.00 98.31 83 HIS A C 1
ATOM 598 O O . HIS A 1 83 ? 6.922 10.142 -4.577 1.00 98.31 83 HIS A O 1
ATOM 604 N N . THR A 1 84 ? 5.372 9.446 -3.107 1.00 98.56 84 THR A N 1
ATOM 605 C CA . THR A 1 84 ? 5.268 8.092 -3.671 1.00 98.56 84 THR A CA 1
ATOM 606 C C . THR A 1 84 ? 4.886 8.140 -5.152 1.00 98.56 84 THR A C 1
ATOM 608 O O . THR A 1 84 ? 5.565 7.533 -5.972 1.00 98.56 84 THR A O 1
ATOM 611 N N . HIS A 1 85 ? 3.870 8.923 -5.527 1.00 98.69 85 HIS A N 1
ATOM 612 C CA . HIS A 1 85 ? 3.450 9.065 -6.927 1.00 98.69 85 HIS A CA 1
ATOM 613 C C . HIS A 1 85 ? 4.516 9.688 -7.827 1.00 98.69 85 HIS A C 1
ATOM 615 O O . HIS A 1 85 ? 4.675 9.236 -8.957 1.00 98.69 85 HIS A O 1
ATOM 621 N N . LEU A 1 86 ? 5.253 10.693 -7.346 1.00 98.31 86 LEU A N 1
ATOM 622 C CA . LEU A 1 86 ? 6.352 11.290 -8.110 1.00 98.31 86 LEU A CA 1
ATOM 623 C C . LEU A 1 86 ? 7.484 10.279 -8.345 1.00 98.31 86 LEU A C 1
ATOM 625 O O . LEU A 1 86 ? 7.976 10.181 -9.464 1.00 98.31 86 LEU A O 1
ATOM 629 N N . GLU A 1 87 ? 7.841 9.466 -7.344 1.00 97.31 87 GLU A N 1
ATOM 630 C CA . GLU A 1 87 ? 8.818 8.389 -7.555 1.00 97.31 87 GLU A CA 1
ATOM 631 C C . GLU A 1 87 ? 8.307 7.317 -8.519 1.00 97.31 87 GLU A C 1
ATOM 633 O O . GLU A 1 87 ? 9.055 6.886 -9.394 1.00 97.31 87 GLU A O 1
ATOM 638 N N . LEU A 1 88 ? 7.041 6.900 -8.399 1.00 98.31 88 LEU A N 1
ATOM 639 C CA . LEU A 1 88 ? 6.445 5.932 -9.323 1.00 98.31 88 LEU A CA 1
ATOM 640 C C . LEU A 1 88 ? 6.416 6.474 -10.760 1.00 98.31 88 LEU A C 1
ATOM 642 O O . LEU A 1 88 ? 6.684 5.722 -11.696 1.00 98.31 88 LEU A O 1
ATOM 646 N N . ALA A 1 89 ? 6.139 7.766 -10.946 1.00 97.94 89 ALA A N 1
ATOM 647 C CA . ALA A 1 89 ? 6.156 8.412 -12.257 1.00 97.94 89 ALA A CA 1
ATOM 648 C C . ALA A 1 89 ? 7.552 8.398 -12.910 1.00 97.94 89 ALA A C 1
ATOM 650 O O . ALA A 1 89 ? 7.647 8.266 -14.131 1.00 97.94 89 ALA A O 1
ATOM 651 N N . ASP A 1 90 ? 8.620 8.457 -12.110 1.00 95.69 90 ASP A N 1
ATOM 652 C CA . ASP A 1 90 ? 10.007 8.393 -12.587 1.00 95.69 90 ASP A CA 1
ATOM 653 C C . ASP A 1 90 ? 10.484 6.966 -12.924 1.00 95.69 90 ASP A C 1
ATOM 655 O O . ASP A 1 90 ? 11.557 6.788 -13.508 1.00 95.69 90 ASP A O 1
ATOM 659 N N . ILE A 1 91 ? 9.714 5.928 -12.584 1.00 96.38 91 ILE A N 1
ATOM 660 C CA . ILE A 1 91 ? 10.008 4.549 -12.987 1.00 96.38 91 ILE A CA 1
ATOM 661 C C . ILE A 1 91 ? 9.504 4.350 -14.427 1.00 96.38 91 ILE A C 1
ATOM 663 O O . ILE A 1 91 ? 8.303 4.458 -14.672 1.00 96.38 91 ILE A O 1
ATOM 667 N N . PRO A 1 92 ? 10.356 4.012 -15.408 1.00 94.94 92 PRO A N 1
ATOM 668 C CA . PRO A 1 92 ? 9.939 3.883 -16.803 1.00 94.94 92 PRO A CA 1
ATOM 669 C C . PRO A 1 92 ? 9.312 2.509 -17.119 1.00 94.94 92 PRO A C 1
ATOM 671 O O . PRO A 1 92 ? 9.417 1.560 -16.343 1.00 94.94 92 PRO A O 1
ATOM 674 N N . ILE A 1 93 ? 8.729 2.394 -18.319 1.00 96.88 93 ILE A N 1
ATOM 675 C CA . ILE A 1 93 ? 8.273 1.163 -19.005 1.00 96.88 93 ILE A CA 1
ATOM 676 C C . ILE A 1 93 ? 7.056 0.458 -18.395 1.00 96.88 93 ILE A C 1
ATOM 678 O O . ILE A 1 93 ? 6.061 0.297 -19.090 1.00 96.88 93 ILE A O 1
ATOM 682 N N . ILE A 1 94 ? 7.143 -0.003 -17.150 1.00 98.44 94 ILE A N 1
ATOM 683 C CA . ILE A 1 94 ? 6.068 -0.776 -16.508 1.00 98.44 94 ILE A CA 1
ATOM 684 C C . ILE A 1 94 ? 4.836 0.101 -16.246 1.00 98.44 94 ILE A C 1
ATOM 686 O O . ILE A 1 94 ? 4.948 1.317 -16.232 1.00 98.44 94 ILE A O 1
ATOM 690 N N . ASP A 1 95 ? 3.677 -0.475 -15.981 1.00 98.81 95 ASP A N 1
ATOM 691 C CA . ASP A 1 95 ? 2.562 0.184 -15.309 1.00 98.81 95 ASP A CA 1
ATOM 692 C C . ASP A 1 95 ? 2.760 0.091 -13.794 1.00 98.81 95 ASP A C 1
ATOM 694 O O . ASP A 1 95 ? 3.403 -0.837 -13.291 1.00 98.81 95 ASP A O 1
ATOM 698 N N . LYS A 1 96 ? 2.238 1.073 -13.053 1.00 98.62 96 LYS A N 1
ATOM 699 C CA . LYS A 1 96 ? 2.363 1.124 -11.594 1.00 98.62 96 LYS A CA 1
ATOM 700 C C . LYS A 1 96 ? 1.033 1.386 -10.922 1.00 98.62 96 LYS A C 1
ATOM 702 O O . LYS A 1 96 ? 0.188 2.107 -11.445 1.00 98.62 96 LYS A O 1
ATOM 707 N N . ALA A 1 97 ? 0.918 0.863 -9.714 1.00 98.38 97 ALA A N 1
ATOM 708 C CA . ALA A 1 97 ? -0.140 1.182 -8.776 1.00 98.38 97 ALA A CA 1
ATOM 709 C C . ALA A 1 97 ? 0.428 1.239 -7.357 1.00 98.38 97 ALA A C 1
ATOM 711 O O . ALA A 1 97 ? 1.569 0.843 -7.118 1.00 98.38 97 ALA A O 1
ATOM 712 N N . THR A 1 98 ? -0.375 1.709 -6.406 1.00 98.56 98 THR A N 1
ATOM 713 C CA . THR A 1 98 ? 0.006 1.710 -4.995 1.00 98.56 98 THR A CA 1
ATOM 714 C C . THR A 1 98 ? -1.169 1.401 -4.075 1.00 98.56 98 THR A C 1
ATOM 716 O O . THR A 1 98 ? -2.320 1.645 -4.441 1.00 98.56 98 THR A O 1
ATOM 719 N N . LEU A 1 99 ? -0.889 0.853 -2.893 1.00 98.88 99 LEU A N 1
ATOM 720 C CA . LEU A 1 99 ? -1.874 0.584 -1.850 1.00 98.88 99 LEU A CA 1
ATOM 721 C C . LEU A 1 99 ? -1.700 1.576 -0.696 1.00 98.88 99 LEU A C 1
ATOM 723 O O . LEU A 1 99 ? -0.610 1.705 -0.134 1.00 98.88 99 LEU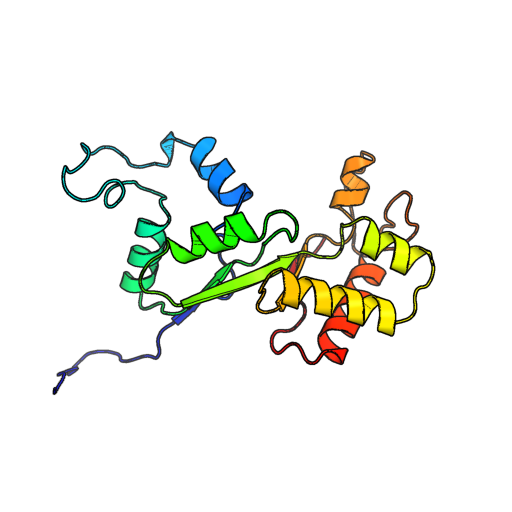 A O 1
ATOM 727 N N . ALA A 1 100 ? -2.786 2.259 -0.334 1.00 98.69 100 ALA A N 1
ATOM 728 C CA . ALA A 1 100 ? -2.800 3.180 0.795 1.00 98.69 100 ALA A CA 1
ATOM 729 C C . ALA A 1 100 ? -2.786 2.395 2.111 1.00 98.69 100 ALA A C 1
ATOM 731 O O . ALA A 1 100 ? -3.614 1.504 2.317 1.00 98.69 100 ALA A O 1
ATOM 732 N N . ILE A 1 101 ? -1.858 2.732 3.005 1.00 98.50 101 ILE A N 1
ATOM 733 C CA . ILE A 1 101 ? -1.771 2.109 4.326 1.00 98.50 101 ILE A CA 1
ATOM 734 C C . ILE A 1 101 ? -2.785 2.757 5.271 1.00 98.50 101 ILE A C 1
ATOM 736 O O . ILE A 1 101 ? -2.739 3.966 5.493 1.00 98.50 101 ILE A O 1
ATOM 740 N N . LEU A 1 102 ? -3.625 1.928 5.889 1.00 98.81 102 LEU A N 1
ATOM 741 C CA . LEU A 1 102 ? -4.505 2.275 7.007 1.00 98.81 102 LEU A CA 1
ATOM 742 C C . LEU A 1 102 ? -4.317 1.285 8.170 1.00 98.81 102 LEU A C 1
ATOM 744 O O . LEU A 1 102 ? -3.637 0.263 8.043 1.00 98.81 102 LEU A O 1
ATOM 748 N N . GLY A 1 103 ? -4.930 1.584 9.317 1.00 98.38 103 GLY A N 1
ATOM 749 C CA . GLY A 1 103 ? -4.975 0.678 10.477 1.00 98.38 103 GLY A CA 1
ATOM 750 C C . GLY A 1 103 ? -4.016 1.036 11.609 1.00 98.38 103 GLY A C 1
ATOM 751 O O . GLY A 1 103 ? -3.849 0.248 12.534 1.00 98.38 103 GLY A O 1
ATOM 752 N N . ASN A 1 104 ? -3.371 2.199 11.533 1.00 98.56 104 ASN A N 1
ATOM 753 C CA . ASN A 1 104 ? -2.455 2.710 12.558 1.00 98.56 104 ASN A CA 1
ATOM 754 C C . ASN A 1 104 ? -2.550 4.235 12.750 1.00 98.56 104 ASN A C 1
ATOM 756 O O . ASN A 1 104 ? -1.836 4.797 13.584 1.00 98.56 104 ASN A O 1
ATOM 760 N N . ASP A 1 105 ? -3.368 4.911 11.946 1.00 98.06 105 ASP A N 1
ATOM 761 C CA . ASP A 1 105 ? -3.632 6.337 12.067 1.00 98.06 105 ASP A CA 1
ATOM 762 C C . ASP A 1 105 ? -4.632 6.613 13.198 1.00 98.06 105 ASP A C 1
ATOM 764 O O . ASP A 1 105 ? -5.504 5.802 13.506 1.00 98.06 105 ASP A O 1
ATOM 768 N N . ASP A 1 106 ? -4.488 7.777 13.825 1.00 97.88 106 ASP A N 1
ATOM 769 C CA . ASP A 1 106 ? -5.295 8.174 14.980 1.00 97.88 106 ASP A CA 1
ATOM 770 C C . ASP A 1 106 ? -6.791 8.287 14.654 1.00 97.88 106 ASP A C 1
ATOM 772 O O . ASP A 1 106 ? -7.633 7.962 15.490 1.00 97.88 106 ASP A O 1
ATOM 776 N N . PHE A 1 107 ? -7.125 8.705 13.431 1.00 98.19 107 PHE A N 1
ATOM 777 C CA . PHE A 1 107 ? -8.499 8.979 13.028 1.00 98.19 107 PHE A CA 1
ATOM 778 C C . PHE A 1 107 ? -9.320 7.690 12.929 1.00 98.19 107 PHE A C 1
ATOM 780 O O . PHE A 1 107 ? -10.366 7.571 13.568 1.00 98.19 107 PHE A O 1
ATOM 787 N N . LEU A 1 108 ? -8.817 6.683 12.209 1.00 98.62 108 LEU A N 1
ATOM 788 C CA . LEU A 1 108 ? -9.443 5.368 12.124 1.00 98.62 108 LEU A CA 1
ATOM 789 C C . LEU A 1 108 ? -9.519 4.688 13.490 1.00 98.62 108 LEU A C 1
ATOM 791 O O . LEU A 1 108 ? -10.566 4.152 13.848 1.00 98.62 108 LEU A O 1
ATOM 795 N N . LEU A 1 109 ? -8.428 4.703 14.261 1.00 98.75 109 LEU A N 1
ATOM 796 C CA . LEU A 1 109 ? -8.407 4.058 15.574 1.00 98.75 109 LEU A CA 1
ATOM 797 C C . LEU A 1 109 ? -9.394 4.720 16.548 1.00 98.75 109 LEU A C 1
ATOM 799 O O . LEU A 1 109 ? -10.094 4.010 17.270 1.00 98.75 109 LEU A O 1
ATOM 803 N N . SER A 1 110 ? -9.511 6.052 16.522 1.00 98.62 110 SER A N 1
ATOM 804 C CA . SER A 1 110 ? -10.507 6.795 17.304 1.00 98.62 110 SER A CA 1
ATOM 805 C C . SER A 1 110 ? -11.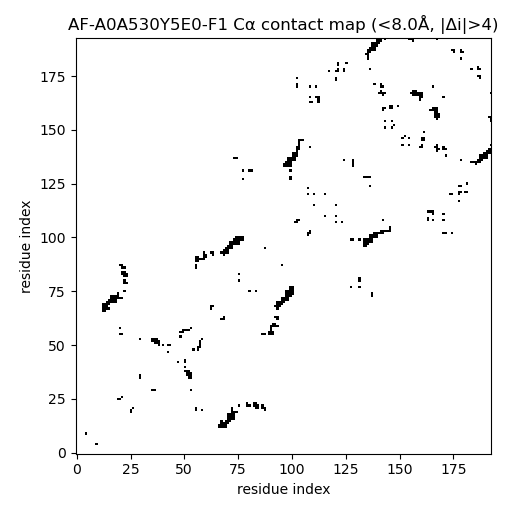934 6.460 16.877 1.00 98.62 110 SER A C 1
ATOM 807 O O . SER A 1 110 ? -12.766 6.186 17.734 1.00 98.62 110 SER A O 1
ATOM 809 N N . MET A 1 111 ? -12.215 6.373 15.572 1.00 98.75 111 MET A N 1
ATOM 810 C CA . MET A 1 111 ? -13.534 5.948 15.087 1.00 98.75 111 MET A CA 1
ATOM 811 C C . MET A 1 111 ? -13.903 4.537 15.570 1.00 98.75 111 MET A C 1
ATOM 813 O O . MET A 1 111 ? -15.027 4.311 16.007 1.00 98.75 111 MET A O 1
ATOM 817 N N . ILE A 1 112 ? -12.967 3.582 15.540 1.00 98.69 112 ILE A N 1
ATOM 818 C CA . ILE A 1 112 ? -13.232 2.204 15.998 1.00 98.69 112 ILE A CA 1
ATOM 819 C C . ILE A 1 112 ? -13.405 2.137 17.527 1.00 98.69 112 ILE A C 1
ATOM 821 O O . ILE A 1 112 ? -14.188 1.311 18.014 1.00 98.69 112 ILE A O 1
ATOM 825 N N . ARG A 1 113 ? -12.672 2.971 18.280 1.00 98.50 113 ARG A N 1
ATOM 826 C CA . ARG A 1 113 ? -12.823 3.126 19.737 1.00 98.50 113 ARG A CA 1
ATOM 827 C C . ARG A 1 113 ? -14.205 3.669 20.087 1.00 98.50 113 ARG A C 1
ATOM 829 O O . ARG A 1 113 ? -14.865 3.112 20.956 1.00 98.50 113 ARG A O 1
ATOM 836 N N . ASP A 1 114 ? -14.624 4.725 19.396 1.00 98.50 114 ASP A N 1
ATOM 837 C CA . ASP A 1 114 ? -15.855 5.473 19.675 1.00 98.50 114 ASP A CA 1
ATOM 838 C C . ASP A 1 114 ? -17.105 4.828 19.042 1.00 98.50 114 ASP A C 1
ATOM 840 O O . ASP A 1 114 ? -18.173 5.433 19.024 1.00 98.50 114 ASP A O 1
ATOM 844 N N . ASP A 1 115 ? -16.971 3.597 18.536 1.00 97.88 115 ASP A N 1
ATOM 845 C CA . ASP A 1 115 ? -18.032 2.801 17.906 1.00 97.88 115 ASP A CA 1
ATOM 846 C C . ASP A 1 115 ? -18.740 3.531 16.749 1.00 97.88 115 ASP A C 1
ATOM 848 O O . ASP A 1 115 ? -19.963 3.525 16.606 1.00 97.88 115 ASP A O 1
ATOM 852 N N . ALA A 1 116 ? -17.937 4.180 15.901 1.00 98.44 116 ALA A N 1
ATOM 853 C CA . ALA A 1 116 ? -18.380 4.783 14.652 1.00 98.44 116 ALA A CA 1
ATOM 854 C C . ALA A 1 116 ? -19.188 3.801 13.785 1.00 98.44 116 ALA A C 1
ATOM 856 O O . ALA A 1 116 ? -18.875 2.611 13.705 1.00 98.44 116 ALA A O 1
ATOM 857 N N . SER A 1 117 ? -20.183 4.319 13.056 1.00 98.50 117 SER A N 1
ATOM 858 C CA . SER A 1 117 ? -20.940 3.508 12.101 1.00 98.50 117 SER A CA 1
ATOM 859 C C . SER A 1 117 ? -20.048 2.983 10.971 1.00 98.50 117 SER A C 1
ATOM 861 O O . SER A 1 117 ? -19.054 3.613 10.597 1.00 98.50 117 SER A O 1
ATOM 863 N N . SER A 1 118 ? -20.437 1.852 10.373 1.00 98.19 118 SER A N 1
ATOM 864 C CA . SER A 1 118 ? -19.732 1.285 9.215 1.00 98.19 118 SER A CA 1
ATOM 865 C C . SER A 1 118 ? -19.608 2.291 8.072 1.00 98.19 118 SER A C 1
ATOM 867 O O . SER A 1 118 ? -18.540 2.394 7.484 1.00 98.19 118 SER A O 1
ATOM 869 N N . THR A 1 119 ? -20.642 3.104 7.837 1.00 98.69 119 THR A N 1
ATOM 870 C CA . THR A 1 119 ? -20.635 4.153 6.811 1.00 98.69 119 THR A CA 1
ATOM 871 C C . THR A 1 119 ? -19.538 5.188 7.040 1.00 98.69 119 THR A C 1
ATOM 873 O O . THR A 1 119 ? -18.854 5.547 6.094 1.00 98.69 119 THR A O 1
ATOM 876 N N . MET A 1 120 ? -19.281 5.625 8.280 1.00 98.75 120 MET A N 1
ATOM 877 C CA . MET A 1 120 ? -18.185 6.578 8.523 1.00 98.75 120 MET A CA 1
ATOM 878 C C . MET A 1 120 ? -16.807 5.957 8.260 1.00 98.75 120 MET A C 1
ATOM 880 O O . MET A 1 120 ? -15.905 6.629 7.759 1.00 98.75 120 MET A O 1
ATOM 884 N N . ILE A 1 121 ? -16.640 4.668 8.576 1.00 98.81 121 ILE A N 1
ATOM 885 C CA . ILE A 1 121 ? -15.415 3.932 8.247 1.00 98.81 121 ILE A CA 1
ATOM 886 C C . ILE A 1 121 ? -15.261 3.813 6.726 1.00 98.81 121 ILE A C 1
ATOM 888 O O . ILE A 1 121 ? -14.182 4.078 6.200 1.00 98.81 121 ILE A O 1
ATOM 892 N N . GLU A 1 122 ? -16.324 3.423 6.022 1.00 98.88 122 GLU A N 1
ATOM 893 C CA . GLU A 1 122 ? -16.368 3.304 4.561 1.00 98.88 122 GLU A CA 1
ATOM 894 C C . GLU A 1 122 ? -16.052 4.645 3.888 1.00 98.88 122 GLU A C 1
ATOM 896 O O . GLU A 1 122 ? -15.185 4.695 3.018 1.00 98.88 122 GLU A O 1
ATOM 901 N N . ASP A 1 123 ? -16.660 5.740 4.347 1.00 98.88 123 ASP A N 1
ATOM 902 C CA . ASP A 1 123 ? -16.408 7.093 3.847 1.00 98.88 123 ASP A CA 1
ATOM 903 C C . ASP A 1 123 ? -14.939 7.489 4.023 1.00 98.88 123 ASP A C 1
ATOM 905 O O . ASP A 1 123 ? -14.316 8.019 3.099 1.00 98.88 123 ASP A O 1
ATOM 909 N N . TYR A 1 124 ? -14.343 7.189 5.182 1.00 98.88 124 TYR A N 1
ATOM 910 C CA . TYR A 1 124 ? -12.930 7.468 5.425 1.00 98.88 124 TYR A CA 1
ATOM 911 C C . TYR A 1 124 ? -12.003 6.630 4.536 1.00 98.88 124 TYR A C 1
ATOM 913 O O . TYR A 1 124 ? -11.031 7.151 3.978 1.00 98.88 124 TYR A O 1
ATOM 921 N N . VAL A 1 125 ? -12.299 5.339 4.363 1.00 98.88 125 VAL A N 1
ATOM 922 C CA . VAL A 1 125 ? -11.532 4.455 3.476 1.00 98.88 125 VAL A CA 1
ATOM 923 C C . VAL A 1 125 ? -11.645 4.927 2.023 1.00 98.88 125 VAL A C 1
ATOM 925 O O . VAL A 1 125 ? -10.620 5.089 1.357 1.00 98.88 125 VAL A O 1
ATOM 928 N N . ALA A 1 126 ? -12.856 5.220 1.544 1.00 98.81 126 ALA A N 1
ATOM 929 C CA . ALA A 1 126 ? -13.107 5.713 0.193 1.00 98.81 126 ALA A CA 1
ATOM 930 C C . ALA A 1 126 ? -12.403 7.053 -0.060 1.00 98.81 126 ALA A C 1
ATOM 932 O O . ALA A 1 126 ? -11.711 7.213 -1.069 1.00 98.81 126 ALA A O 1
ATOM 933 N N . TRP A 1 127 ? -12.510 7.993 0.885 1.00 98.81 127 TRP A N 1
ATOM 934 C CA . TRP A 1 127 ? -11.814 9.275 0.819 1.00 98.81 127 TRP A CA 1
ATOM 935 C C . TRP A 1 127 ? -10.297 9.094 0.775 1.00 98.81 127 TRP A C 1
ATOM 937 O O . TRP A 1 127 ? -9.628 9.742 -0.032 1.00 98.81 127 TRP A O 1
ATOM 947 N N . THR A 1 128 ? -9.742 8.193 1.590 1.00 98.81 128 THR A N 1
ATOM 948 C CA . THR A 1 128 ? -8.298 7.918 1.614 1.00 98.81 128 THR A CA 1
ATOM 949 C C . THR A 1 128 ? -7.831 7.380 0.266 1.00 98.81 128 THR A C 1
ATOM 951 O O . THR A 1 128 ? -6.879 7.904 -0.310 1.00 98.81 128 THR A O 1
ATOM 954 N N . VAL A 1 129 ? -8.517 6.373 -0.281 1.00 98.69 129 VAL A N 1
ATOM 955 C CA . VAL A 1 129 ? -8.169 5.781 -1.582 1.00 98.69 129 VAL A CA 1
ATOM 956 C C . VAL A 1 129 ? -8.255 6.825 -2.699 1.00 98.69 129 VAL A C 1
ATOM 958 O O . VAL A 1 129 ? -7.310 6.972 -3.477 1.00 98.69 129 VAL A O 1
ATOM 961 N N . ALA A 1 130 ? -9.341 7.602 -2.746 1.00 98.69 130 ALA A N 1
ATOM 962 C CA . ALA A 1 130 ? -9.565 8.604 -3.783 1.00 98.69 130 ALA A CA 1
ATOM 963 C C . ALA A 1 130 ? -8.563 9.768 -3.711 1.00 98.69 130 ALA A C 1
ATOM 965 O O . ALA A 1 130 ? -7.952 10.131 -4.718 1.00 98.69 130 ALA A O 1
ATOM 966 N N . SER A 1 131 ? -8.364 10.342 -2.521 1.00 98.56 131 SER A N 1
ATOM 967 C CA . SER A 1 131 ? -7.479 11.499 -2.317 1.00 98.56 131 SER A CA 1
ATOM 968 C C . SER A 1 131 ? -6.007 11.159 -2.543 1.00 98.56 131 SER A C 1
ATOM 970 O O . SER A 1 131 ? -5.252 11.985 -3.055 1.00 98.56 131 SER A O 1
ATOM 972 N N . THR A 1 132 ? -5.607 9.927 -2.224 1.00 98.62 132 THR A N 1
ATOM 973 C CA . THR A 1 132 ? -4.232 9.452 -2.407 1.00 98.62 132 THR A CA 1
ATOM 974 C C . THR A 1 132 ? -4.000 8.772 -3.752 1.00 98.62 132 THR A C 1
ATOM 976 O O . THR A 1 132 ? -2.871 8.382 -4.031 1.00 98.62 132 THR A O 1
ATOM 979 N N . ARG A 1 133 ? -5.031 8.635 -4.600 1.00 98.62 133 ARG A N 1
ATOM 980 C CA . ARG A 1 133 ? -4.978 7.918 -5.889 1.00 98.62 133 ARG A CA 1
ATOM 981 C C . ARG A 1 133 ? -4.404 6.499 -5.765 1.00 98.62 133 ARG A C 1
ATOM 983 O O . ARG A 1 133 ? -3.602 6.073 -6.596 1.00 98.62 133 ARG A O 1
ATOM 990 N N . ALA A 1 134 ? -4.786 5.787 -4.710 1.00 98.50 134 ALA A N 1
ATOM 991 C CA . ALA A 1 134 ? -4.398 4.396 -4.509 1.00 98.50 134 ALA A CA 1
ATOM 992 C C . ALA A 1 134 ? -5.289 3.444 -5.323 1.00 98.50 134 ALA A C 1
ATOM 994 O O . ALA A 1 134 ? -6.445 3.742 -5.607 1.00 98.50 134 ALA A O 1
ATOM 995 N N . LEU A 1 135 ? -4.758 2.267 -5.657 1.00 98.62 135 LEU A N 1
ATOM 996 C CA . LEU A 1 135 ? -5.517 1.170 -6.267 1.00 98.62 135 LEU A CA 1
ATOM 997 C C . LEU A 1 135 ? -6.349 0.402 -5.228 1.00 98.62 135 LEU A C 1
ATOM 999 O O . LEU A 1 135 ? -7.360 -0.206 -5.564 1.00 98.62 135 LEU A O 1
ATOM 1003 N N . GLY A 1 136 ? -5.918 0.413 -3.967 1.00 98.62 136 GLY A N 1
ATOM 1004 C CA . GLY A 1 136 ? -6.583 -0.303 -2.886 1.00 98.62 136 GLY A CA 1
ATOM 1005 C C . GLY A 1 136 ? -5.969 -0.005 -1.524 1.00 98.62 136 GLY A C 1
ATOM 1006 O O . GLY A 1 136 ? -5.204 0.949 -1.364 1.00 98.62 136 GLY A O 1
ATOM 1007 N N . VAL A 1 137 ? -6.307 -0.842 -0.542 1.00 98.88 137 VAL A N 1
ATOM 1008 C CA . VAL A 1 137 ? -5.960 -0.639 0.870 1.00 98.88 137 VAL A CA 1
ATOM 1009 C C . VAL A 1 137 ? -5.003 -1.724 1.356 1.00 98.88 137 VAL A C 1
ATOM 1011 O O . VAL A 1 137 ? -5.197 -2.920 1.113 1.00 98.88 137 VAL A O 1
ATOM 1014 N N . LYS A 1 138 ? -3.980 -1.298 2.094 1.00 98.88 138 LYS A N 1
ATOM 1015 C CA . LYS A 1 138 ? -3.047 -2.148 2.831 1.00 98.88 138 LYS A CA 1
ATOM 1016 C C . LYS A 1 138 ? -3.233 -1.911 4.328 1.00 98.88 138 LYS A C 1
ATOM 1018 O O . LYS A 1 138 ? -3.379 -0.779 4.776 1.00 98.88 138 LYS A O 1
ATOM 1023 N N . VAL A 1 139 ? -3.145 -2.980 5.112 1.00 98.75 139 VAL A N 1
ATOM 1024 C CA . VAL A 1 139 ? -2.932 -2.907 6.561 1.00 98.75 139 VAL A CA 1
ATOM 1025 C C . VAL A 1 139 ? -1.599 -3.566 6.905 1.00 98.75 139 VAL A C 1
ATOM 1027 O O . VAL A 1 139 ? -1.277 -4.642 6.394 1.00 98.75 139 VAL A O 1
ATOM 1030 N N . ILE A 1 140 ? -0.800 -2.906 7.742 1.00 98.69 140 ILE A N 1
ATOM 1031 C CA . ILE A 1 140 ? 0.515 -3.391 8.179 1.00 98.69 140 ILE A CA 1
ATOM 1032 C C . ILE A 1 140 ? 0.535 -3.419 9.694 1.00 98.69 140 ILE A C 1
ATOM 1034 O O . ILE A 1 140 ? 0.468 -2.352 10.295 1.00 98.69 140 ILE A O 1
ATOM 1038 N N . ASN A 1 141 ? 0.613 -4.620 10.277 1.00 98.44 141 ASN A N 1
ATOM 1039 C CA . ASN A 1 141 ? 0.655 -4.854 11.721 1.00 98.44 141 ASN A CA 1
ATOM 1040 C C . ASN A 1 141 ? -0.350 -3.945 12.458 1.00 98.44 141 ASN A C 1
ATOM 1042 O O . ASN A 1 141 ? 0.009 -2.921 13.045 1.00 98.44 141 ASN A O 1
ATOM 1046 N N . ALA A 1 142 ? -1.639 -4.243 12.271 1.00 98.75 142 ALA A N 1
ATOM 1047 C CA . ALA A 1 142 ? -2.734 -3.336 12.607 1.00 98.75 142 ALA A CA 1
ATOM 1048 C C . ALA A 1 142 ? -2.662 -2.896 14.075 1.00 98.75 142 ALA A C 1
ATOM 1050 O O . ALA A 1 142 ? -2.651 -3.732 14.973 1.00 98.75 142 ALA A O 1
ATOM 1051 N N . GLY A 1 143 ? -2.593 -1.587 14.313 1.00 98.69 143 GLY A N 1
ATOM 1052 C CA . GLY A 1 143 ? -2.472 -1.000 15.644 1.00 98.69 143 GLY A CA 1
ATOM 1053 C C . GLY A 1 143 ? -1.068 -1.014 16.265 1.00 98.69 143 GLY A C 1
ATOM 1054 O O . GLY A 1 143 ? -0.815 -0.260 17.205 1.00 98.69 143 GLY A O 1
ATOM 1055 N N . ALA A 1 144 ? -0.120 -1.799 15.747 1.00 98.19 144 ALA A N 1
ATOM 1056 C CA . ALA A 1 144 ? 1.196 -1.932 16.366 1.00 98.19 144 ALA A CA 1
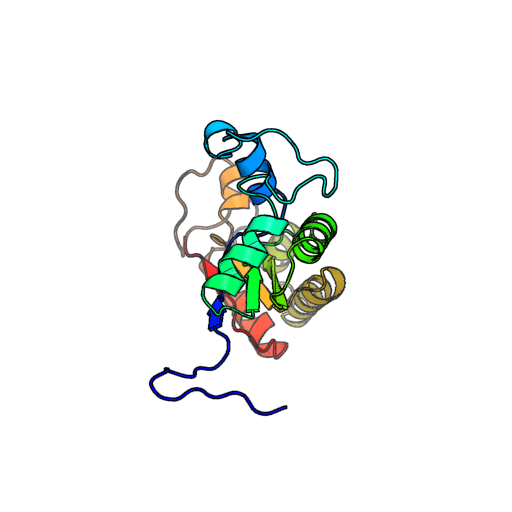ATOM 1057 C C . ALA A 1 144 ? 2.073 -0.687 16.236 1.00 98.19 144 ALA A C 1
ATOM 1059 O O . ALA A 1 144 ? 2.879 -0.435 17.124 1.00 98.19 144 ALA A O 1
ATOM 1060 N N . ALA A 1 145 ? 1.932 0.124 15.184 1.00 98.06 145 ALA A N 1
ATOM 1061 C CA . ALA A 1 145 ? 2.684 1.376 15.089 1.00 98.06 145 ALA A CA 1
ATOM 1062 C C . ALA A 1 145 ? 2.179 2.410 16.108 1.00 98.06 145 ALA A C 1
ATOM 1064 O O . ALA A 1 145 ? 2.977 3.183 16.636 1.00 98.06 145 ALA A O 1
ATOM 1065 N N . ALA A 1 146 ? 0.877 2.413 16.414 1.00 98.19 146 ALA A N 1
ATOM 1066 C CA . ALA A 1 146 ? 0.323 3.204 17.512 1.00 98.19 146 ALA A CA 1
ATOM 1067 C C . ALA A 1 146 ? 0.813 2.675 18.873 1.00 98.19 146 ALA A C 1
ATOM 1069 O O . ALA A 1 146 ? 1.379 3.435 19.653 1.00 98.19 146 ALA A O 1
ATOM 1070 N N . ALA A 1 147 ? 0.738 1.361 19.103 1.00 98.44 147 ALA A N 1
ATOM 1071 C CA . ALA A 1 147 ? 1.237 0.735 20.328 1.00 98.44 147 ALA A CA 1
ATOM 1072 C C . ALA A 1 147 ? 2.754 0.932 20.532 1.00 98.44 147 ALA A C 1
ATOM 1074 O O . ALA A 1 147 ? 3.221 1.169 21.646 1.00 98.44 147 ALA A O 1
ATOM 1075 N N . PHE A 1 148 ? 3.542 0.889 19.455 1.00 98.56 148 PHE A N 1
ATOM 1076 C CA . PHE A 1 148 ? 4.990 1.095 19.488 1.00 98.56 148 PHE A CA 1
ATOM 1077 C C . PHE A 1 148 ? 5.374 2.495 19.985 1.00 98.56 148 PHE A C 1
ATOM 1079 O O . PHE A 1 148 ? 6.358 2.626 20.724 1.00 98.56 148 PHE A O 1
ATOM 1086 N N . LYS A 1 149 ? 4.587 3.526 19.628 1.00 98.12 149 LYS A N 1
ATOM 1087 C CA . LYS A 1 149 ? 4.750 4.904 20.134 1.00 98.12 149 LYS A CA 1
ATOM 1088 C C . LYS A 1 149 ? 4.528 4.987 21.647 1.00 98.12 149 LYS A C 1
ATOM 1090 O O . LYS A 1 149 ? 5.102 5.857 22.291 1.00 98.12 149 LYS A O 1
ATOM 1095 N N . GLU A 1 150 ? 3.781 4.043 22.211 1.00 97.81 150 GLU A N 1
ATOM 1096 C CA . GLU A 1 150 ? 3.551 3.874 23.651 1.00 97.81 150 GLU A CA 1
ATOM 1097 C C . GLU A 1 150 ? 4.463 2.806 24.277 1.00 97.81 150 GLU A C 1
ATOM 1099 O O . GLU A 1 150 ? 4.165 2.224 25.316 1.00 97.81 150 GLU A O 1
ATOM 1104 N N . ASN A 1 151 ? 5.619 2.555 23.655 1.00 97.88 151 ASN A N 1
ATOM 1105 C CA . ASN A 1 151 ? 6.665 1.667 24.161 1.00 97.88 151 ASN A CA 1
ATOM 1106 C C . ASN A 1 151 ? 6.282 0.172 24.226 1.00 97.88 151 ASN A C 1
ATOM 1108 O O . ASN A 1 151 ? 7.014 -0.617 24.824 1.00 97.88 151 ASN A O 1
ATOM 1112 N N . VAL A 1 152 ? 5.208 -0.257 23.554 1.00 98.00 152 VAL A N 1
ATOM 1113 C CA . VAL A 1 152 ? 4.931 -1.687 23.339 1.00 98.00 152 VAL A CA 1
ATOM 1114 C C . VAL A 1 152 ? 5.986 -2.281 22.395 1.00 98.00 152 VAL A C 1
ATOM 1116 O O . VAL A 1 152 ? 6.471 -1.615 21.473 1.00 98.00 152 VAL A O 1
ATOM 1119 N N . ARG A 1 153 ? 6.417 -3.520 22.666 1.00 97.44 153 ARG A N 1
ATOM 1120 C CA . ARG A 1 153 ? 7.544 -4.178 21.969 1.00 97.44 153 ARG A CA 1
ATOM 1121 C C . ARG A 1 153 ? 7.190 -5.500 21.296 1.00 97.44 153 ARG A C 1
ATOM 1123 O O . ARG A 1 153 ? 7.928 -5.939 20.423 1.00 97.44 153 ARG A O 1
ATOM 1130 N N . THR A 1 154 ? 6.062 -6.095 21.657 1.00 97.44 154 THR A N 1
ATOM 1131 C CA . THR A 1 154 ? 5.467 -7.251 20.984 1.00 97.44 154 THR A CA 1
ATOM 1132 C C . THR A 1 154 ? 3.984 -6.979 20.822 1.00 97.44 154 THR A C 1
ATOM 1134 O O . THR A 1 154 ? 3.381 -6.385 21.715 1.00 97.44 154 THR A O 1
ATOM 1137 N N . PHE A 1 155 ? 3.407 -7.394 19.702 1.00 97.69 155 PHE A N 1
ATOM 1138 C CA . PHE A 1 155 ? 1.998 -7.166 19.419 1.00 97.69 155 PHE A CA 1
ATOM 1139 C C . PHE A 1 155 ? 1.458 -8.350 18.627 1.00 97.69 155 PHE A C 1
ATOM 1141 O O . PHE A 1 155 ? 2.058 -8.746 17.636 1.00 97.69 155 PHE A O 1
ATOM 1148 N N . SER A 1 156 ? 0.359 -8.927 19.088 1.00 98.50 156 SER A N 1
ATOM 1149 C CA . SER A 1 156 ? -0.300 -10.110 18.539 1.00 98.50 156 SER A CA 1
ATOM 1150 C C . SER A 1 156 ? -1.669 -9.736 17.975 1.00 98.50 156 SER A C 1
ATOM 1152 O O . SER A 1 156 ? -2.187 -8.644 18.202 1.00 98.50 156 SER A O 1
ATOM 1154 N N . LEU A 1 157 ? -2.309 -10.667 17.266 1.00 98.56 157 LEU A N 1
ATOM 1155 C CA . LEU A 1 157 ? -3.606 -10.425 16.627 1.00 98.56 157 LEU A CA 1
ATOM 1156 C C . LEU A 1 157 ? -4.723 -10.016 17.602 1.00 98.56 157 LEU A C 1
ATOM 1158 O O . LEU A 1 157 ? -5.616 -9.259 17.228 1.00 98.56 157 LEU A O 1
ATOM 1162 N N . ASP A 1 158 ? -4.683 -10.494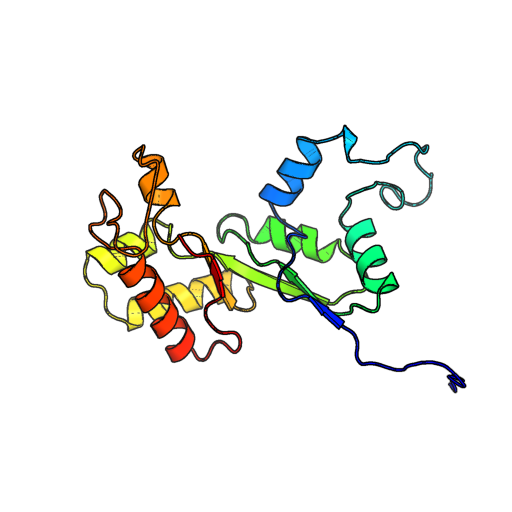 18.840 1.00 98.69 158 ASP A N 1
ATOM 1163 C CA . ASP A 1 158 ? -5.684 -10.170 19.860 1.00 98.69 158 ASP A CA 1
ATOM 1164 C C . ASP A 1 158 ? -5.201 -9.122 20.872 1.00 98.69 158 ASP A C 1
ATOM 1166 O O . ASP A 1 158 ? -5.967 -8.738 21.756 1.00 98.69 158 ASP A O 1
ATOM 1170 N N . ASP A 1 159 ? -3.975 -8.609 20.715 1.00 98.62 159 ASP A N 1
ATOM 1171 C CA . ASP A 1 159 ? -3.464 -7.548 21.578 1.00 98.62 159 ASP A CA 1
ATOM 1172 C C . ASP A 1 159 ? -4.183 -6.229 21.289 1.00 98.62 159 ASP A C 1
ATOM 1174 O O . ASP A 1 159 ? -4.584 -5.926 20.157 1.00 98.62 159 ASP A O 1
ATOM 1178 N N . VAL A 1 160 ? -4.366 -5.453 22.354 1.00 98.62 160 VAL A N 1
ATOM 1179 C CA . VAL A 1 160 ? -5.120 -4.201 22.356 1.00 98.62 160 VAL A CA 1
ATOM 1180 C C . VAL A 1 160 ? -4.163 -3.030 22.218 1.00 98.62 160 VAL A C 1
ATOM 1182 O O . VAL A 1 160 ? -3.180 -2.935 22.952 1.00 98.62 160 VAL A O 1
ATOM 1185 N N . VAL A 1 161 ? -4.468 -2.116 21.298 1.00 98.44 161 VAL A N 1
ATOM 1186 C CA . VAL A 1 161 ? -3.709 -0.878 21.132 1.00 98.44 161 VAL A CA 1
ATOM 1187 C C . VAL A 1 161 ? -3.932 0.000 22.370 1.00 98.44 161 VAL A C 1
ATOM 1189 O O . VAL A 1 161 ? -5.089 0.340 22.664 1.00 98.44 161 VAL A O 1
ATOM 1192 N N . PRO A 1 162 ? -2.861 0.385 23.090 1.00 96.75 162 PRO A N 1
ATOM 1193 C CA . PRO A 1 162 ? -2.938 1.374 24.161 1.00 96.75 162 PRO A CA 1
ATOM 1194 C C . PRO A 1 162 ? -3.633 2.666 23.698 1.00 96.75 162 PRO A C 1
ATOM 1196 O O . PRO A 1 162 ? -3.671 2.960 22.507 1.00 96.75 162 PRO A O 1
ATOM 1199 N N . SER A 1 163 ? -4.271 3.388 24.620 1.00 96.06 163 SER A N 1
ATOM 1200 C CA . SER A 1 163 ? -5.087 4.597 24.370 1.00 96.06 163 SER A CA 1
ATOM 1201 C C . SER A 1 163 ? -6.362 4.437 23.522 1.00 96.06 163 SER A C 1
ATOM 1203 O O . SER A 1 163 ? -7.298 5.222 23.689 1.00 96.06 163 SER A O 1
ATOM 1205 N N . TYR A 1 164 ? -6.456 3.421 22.658 1.00 98.19 164 TYR A N 1
ATOM 1206 C CA . TYR A 1 164 ? -7.621 3.209 21.791 1.00 98.19 164 TYR A CA 1
ATOM 1207 C C . TYR A 1 164 ? -8.529 2.066 22.248 1.00 98.19 164 TYR A C 1
ATOM 1209 O O . TYR A 1 164 ? -9.708 2.074 21.919 1.00 98.19 164 TYR A O 1
ATOM 1217 N N . GLY A 1 165 ? -8.029 1.076 22.993 1.00 97.94 165 GLY A N 1
ATOM 1218 C CA . GLY A 1 165 ? -8.881 -0.014 23.493 1.00 97.94 165 GLY A CA 1
ATOM 1219 C C . GLY A 1 165 ? -9.418 -0.948 22.396 1.00 97.94 165 GLY A C 1
ATOM 1220 O O . GLY A 1 165 ? -10.398 -1.657 22.609 1.00 97.94 165 GLY A O 1
ATOM 1221 N N . VAL A 1 166 ? -8.785 -0.959 21.219 1.00 97.81 166 VAL A N 1
ATOM 1222 C CA . VAL A 1 166 ? -9.163 -1.782 20.058 1.00 97.81 166 VAL A CA 1
ATOM 1223 C C . VAL A 1 166 ? -8.095 -2.840 19.788 1.00 97.81 166 VAL A C 1
ATOM 1225 O O . VAL A 1 166 ? -6.908 -2.548 19.898 1.00 97.81 166 VAL A O 1
ATOM 1228 N N . SER A 1 167 ? -8.487 -4.069 19.440 1.00 98.75 167 SER A N 1
ATOM 1229 C CA . SER A 1 167 ? -7.522 -5.123 19.095 1.00 98.75 167 SER A CA 1
ATOM 1230 C C . SER A 1 167 ? -7.081 -5.063 17.633 1.00 98.75 167 SER A C 1
ATOM 1232 O O . SER A 1 167 ? -7.842 -4.598 16.776 1.00 98.75 167 SER A O 1
ATOM 1234 N N . SER A 1 168 ? -5.896 -5.609 17.321 1.00 98.75 168 SER A N 1
ATOM 1235 C CA . SER A 1 168 ? -5.440 -5.795 15.928 1.00 98.75 168 SER A CA 1
ATOM 1236 C C . SER A 1 168 ? -6.510 -6.497 15.079 1.00 98.75 168 SER A C 1
ATOM 1238 O O . SER A 1 168 ? -6.870 -6.026 13.996 1.00 98.75 168 SER A O 1
ATOM 1240 N N . ARG A 1 169 ? -7.123 -7.567 15.608 1.00 98.81 169 ARG A N 1
ATOM 1241 C CA . ARG A 1 169 ? -8.215 -8.299 14.954 1.00 98.81 169 ARG A CA 1
ATOM 1242 C C . ARG A 1 169 ? -9.395 -7.397 14.617 1.00 98.81 169 ARG A C 1
ATOM 1244 O O . ARG A 1 169 ? -9.910 -7.504 13.503 1.00 98.81 169 ARG A O 1
ATOM 1251 N N . LYS A 1 170 ? -9.831 -6.535 15.549 1.00 98.81 170 LYS A N 1
ATOM 1252 C CA . LYS A 1 170 ? -10.948 -5.605 15.311 1.00 98.81 170 LYS A CA 1
ATOM 1253 C C . LYS A 1 170 ? -10.598 -4.661 14.162 1.00 98.81 170 LYS A C 1
ATOM 1255 O O . LYS A 1 170 ? -11.383 -4.552 13.230 1.00 98.81 170 LYS A O 1
ATOM 1260 N N . ILE A 1 171 ? -9.393 -4.087 14.163 1.00 98.88 171 ILE A N 1
ATOM 1261 C CA . ILE A 1 171 ? -8.929 -3.178 13.102 1.00 98.88 171 ILE A CA 1
ATOM 1262 C C . ILE A 1 171 ? -8.914 -3.876 11.734 1.00 98.88 171 ILE A C 1
ATOM 1264 O O . ILE A 1 171 ? -9.483 -3.359 10.771 1.00 98.88 171 ILE A O 1
ATOM 1268 N N . VAL A 1 172 ? -8.315 -5.070 11.640 1.00 98.88 172 VAL A N 1
ATOM 1269 C CA . VAL A 1 172 ? -8.259 -5.840 10.384 1.00 98.88 172 VAL A CA 1
ATOM 1270 C C . VAL A 1 172 ? -9.662 -6.180 9.884 1.00 98.88 172 VAL A C 1
ATOM 1272 O O . VAL A 1 172 ? -9.936 -6.033 8.696 1.00 98.88 172 VAL A O 1
ATOM 1275 N N . LYS A 1 173 ? -10.565 -6.618 10.769 1.00 98.81 173 LYS A N 1
ATOM 1276 C CA . LYS A 1 173 ? -11.938 -6.983 10.392 1.00 98.81 173 LYS A CA 1
ATOM 1277 C C . LYS A 1 173 ? -12.770 -5.778 9.965 1.00 98.81 173 LYS A C 1
ATOM 1279 O O . LYS A 1 173 ? -13.504 -5.889 8.988 1.00 98.81 173 LYS A O 1
ATOM 1284 N N . THR A 1 174 ? -12.608 -4.639 10.632 1.00 98.88 174 THR A N 1
ATOM 1285 C CA . THR A 1 174 ? -13.245 -3.379 10.243 1.00 98.88 174 THR A CA 1
ATOM 1286 C C . THR A 1 174 ? -12.791 -2.934 8.852 1.00 98.88 174 THR A C 1
ATOM 1288 O O . THR A 1 174 ? -13.631 -2.663 7.998 1.00 98.88 174 THR A O 1
ATOM 1291 N N . LEU A 1 175 ? -11.481 -2.930 8.581 1.00 98.88 175 LEU A N 1
ATOM 1292 C CA . LEU A 1 175 ? -10.961 -2.587 7.253 1.00 98.88 175 LEU A CA 1
ATOM 1293 C C . LEU A 1 175 ? -11.375 -3.605 6.185 1.00 98.88 175 LEU A C 1
ATOM 1295 O O . LEU A 1 175 ? -11.686 -3.214 5.065 1.00 98.88 175 LEU A O 1
ATOM 1299 N N . GLN A 1 176 ? -11.409 -4.899 6.517 1.00 98.81 176 GLN A N 1
ATOM 1300 C CA . GLN A 1 176 ? -11.837 -5.948 5.590 1.00 98.81 176 GLN A CA 1
ATOM 1301 C C . GLN A 1 176 ? -13.294 -5.740 5.163 1.00 98.81 176 GLN A C 1
ATOM 1303 O O . GLN A 1 176 ? -13.581 -5.819 3.974 1.00 98.81 176 GLN A O 1
ATOM 1308 N N . ALA A 1 177 ? -14.184 -5.443 6.114 1.00 98.81 177 ALA A N 1
ATOM 1309 C CA . ALA A 1 177 ? -15.589 -5.168 5.829 1.00 98.81 177 ALA A CA 1
ATOM 1310 C C . ALA A 1 177 ? -15.769 -3.898 4.984 1.00 98.81 177 ALA A C 1
ATOM 1312 O O . ALA A 1 177 ? -16.529 -3.917 4.024 1.00 98.81 177 ALA A O 1
ATOM 1313 N N . ALA A 1 178 ? -15.034 -2.822 5.289 1.00 98.88 178 ALA A N 1
ATOM 1314 C CA . ALA A 1 178 ? -15.107 -1.584 4.514 1.00 98.88 178 ALA A CA 1
ATOM 1315 C C . ALA A 1 178 ? -14.616 -1.770 3.067 1.00 98.88 178 ALA A C 1
ATOM 1317 O O . ALA A 1 178 ? -15.261 -1.306 2.133 1.00 98.88 178 ALA A O 1
ATOM 1318 N N . VAL A 1 179 ? -13.500 -2.481 2.865 1.00 98.81 179 VAL A N 1
ATOM 1319 C CA . VAL A 1 179 ? -12.959 -2.786 1.527 1.00 98.81 179 VAL A CA 1
ATOM 1320 C C . VAL A 1 179 ? -13.948 -3.609 0.692 1.00 98.81 179 VAL A C 1
ATOM 1322 O O . VAL A 1 179 ? -14.122 -3.317 -0.490 1.00 98.81 179 VAL A O 1
ATOM 1325 N N . ASP A 1 180 ? -14.601 -4.600 1.306 1.00 98.75 180 ASP A N 1
ATOM 1326 C CA . ASP A 1 180 ? -15.619 -5.441 0.663 1.00 98.75 180 ASP A CA 1
ATOM 1327 C C . ASP A 1 180 ? -16.886 -4.639 0.314 1.00 98.75 180 ASP A C 1
ATOM 1329 O O . AS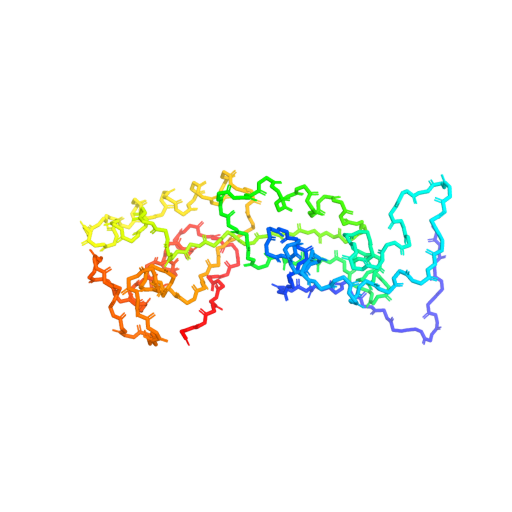P A 1 180 ? -17.325 -4.642 -0.834 1.00 98.75 180 ASP A O 1
ATOM 1333 N N . SER A 1 181 ? -17.409 -3.865 1.272 1.00 98.69 181 SER A N 1
ATOM 1334 C CA . SER A 1 181 ? -18.593 -3.003 1.112 1.00 98.69 181 SER A CA 1
ATOM 1335 C C . SER A 1 181 ? -18.424 -1.968 -0.008 1.00 98.69 181 SER A C 1
ATOM 1337 O O . SER A 1 181 ? -19.319 -1.768 -0.830 1.00 98.69 181 SER A O 1
ATOM 1339 N N . LEU A 1 182 ? -17.237 -1.360 -0.104 1.00 98.62 182 LEU A N 1
ATOM 1340 C CA . LEU A 1 182 ? -16.895 -0.390 -1.148 1.00 98.62 182 LEU A CA 1
ATOM 1341 C C . LEU A 1 182 ? -16.649 -1.023 -2.527 1.00 98.62 182 LEU A C 1
ATOM 1343 O O . LEU A 1 182 ? -16.490 -0.294 -3.507 1.00 98.62 182 LEU A O 1
ATOM 1347 N N . GLY A 1 183 ? -16.577 -2.354 -2.624 1.00 98.38 183 GLY A N 1
ATOM 1348 C CA . GLY A 1 183 ? -16.308 -3.051 -3.881 1.00 98.38 183 GLY A CA 1
ATOM 1349 C C . GLY A 1 183 ? -14.918 -2.765 -4.454 1.00 98.38 183 GLY A C 1
ATOM 1350 O O . G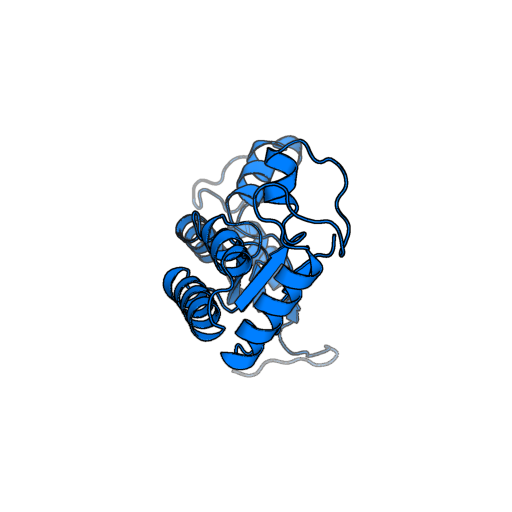LY A 1 183 ? -14.750 -2.731 -5.675 1.00 98.38 183 GLY A O 1
ATOM 1351 N N . VAL A 1 184 ? -13.914 -2.532 -3.598 1.00 98.31 184 VAL A N 1
ATOM 1352 C CA . VAL A 1 184 ? -12.526 -2.354 -4.052 1.00 98.31 184 VAL A CA 1
ATOM 1353 C C . VAL A 1 184 ? -12.069 -3.658 -4.726 1.00 98.31 184 VAL A C 1
ATOM 1355 O O . VAL A 1 184 ? -12.113 -4.708 -4.085 1.00 98.31 184 VAL A O 1
ATOM 1358 N N . PRO A 1 185 ? -11.603 -3.637 -5.993 1.00 98.06 185 PRO A N 1
ATOM 1359 C CA . PRO A 1 185 ? -11.346 -4.875 -6.737 1.00 98.06 185 PRO A CA 1
ATOM 1360 C C . PRO A 1 185 ? -10.284 -5.791 -6.115 1.00 98.06 185 PRO A C 1
ATOM 1362 O O . PRO A 1 185 ? -10.362 -7.011 -6.245 1.00 98.06 185 PRO A O 1
ATOM 1365 N N . HIS A 1 186 ? -9.274 -5.207 -5.462 1.00 98.25 186 HIS A N 1
ATOM 1366 C CA . HIS A 1 186 ? -8.247 -5.950 -4.733 1.00 98.25 186 HIS A CA 1
ATOM 1367 C C . HIS A 1 186 ? -8.649 -6.075 -3.255 1.00 98.25 186 HIS A C 1
ATOM 1369 O O . HIS A 1 186 ? -8.928 -5.046 -2.633 1.00 98.25 186 HIS A O 1
ATOM 1375 N N . PRO A 1 187 ? -8.647 -7.286 -2.662 1.00 98.62 187 PRO A N 1
ATOM 1376 C CA . PRO A 1 187 ? -9.015 -7.471 -1.261 1.00 98.62 187 PRO A CA 1
ATOM 1377 C C . PRO A 1 187 ? -8.051 -6.738 -0.324 1.00 98.62 187 PRO A C 1
ATOM 1379 O O . PRO A 1 187 ? -6.940 -6.368 -0.708 1.00 98.62 187 PRO A O 1
ATOM 1382 N N . LEU A 1 188 ? -8.445 -6.588 0.946 1.00 98.81 188 LEU A N 1
ATOM 1383 C CA . LEU A 1 188 ? -7.580 -5.982 1.956 1.00 98.81 188 LEU A CA 1
ATOM 1384 C C . LEU A 1 188 ? -6.227 -6.701 1.972 1.00 98.81 188 LEU A C 1
ATOM 1386 O O . LEU A 1 188 ? -6.135 -7.890 2.286 1.00 98.81 188 LEU A O 1
ATOM 1390 N N . HIS A 1 189 ? -5.165 -5.967 1.657 1.00 98.88 189 HIS A N 1
ATOM 1391 C CA . HIS A 1 189 ? -3.834 -6.537 1.607 1.00 98.88 189 HIS A CA 1
ATOM 1392 C C . HIS A 1 189 ? -3.245 -6.516 3.026 1.00 98.88 189 HIS A C 1
ATOM 1394 O O . HIS A 1 189 ? -2.973 -5.458 3.590 1.00 98.88 189 HIS A O 1
ATOM 1400 N N . VAL A 1 190 ? -3.042 -7.690 3.623 1.00 98.69 190 VAL A N 1
ATOM 1401 C CA . VAL A 1 190 ? -2.637 -7.817 5.034 1.00 98.69 190 VAL A CA 1
ATOM 1402 C C . VAL A 1 190 ? -1.128 -8.032 5.157 1.00 98.69 190 VAL A C 1
ATOM 1404 O O . VAL A 1 190 ? -0.514 -8.726 4.351 1.00 98.69 190 VAL A O 1
ATOM 1407 N N . HIS A 1 191 ? -0.504 -7.388 6.136 1.00 98.62 191 HIS A N 1
ATOM 1408 C CA . HIS A 1 191 ? 0.762 -7.802 6.736 1.00 98.62 191 HIS A CA 1
ATOM 1409 C C . HIS A 1 191 ? 0.465 -8.066 8.214 1.00 98.62 191 HIS A C 1
ATOM 1411 O O . HIS A 1 191 ? -0.006 -7.166 8.914 1.00 98.62 191 HIS A O 1
ATOM 1417 N N . CYS A 1 192 ? 0.649 -9.319 8.631 1.00 98.31 192 CYS A N 1
ATOM 1418 C CA . CYS A 1 192 ? 0.251 -9.818 9.946 1.00 98.31 192 CYS A CA 1
ATOM 1419 C C . CYS A 1 192 ? 1.059 -9.186 11.088 1.00 98.31 192 CYS A C 1
ATOM 1421 O O . CYS A 1 192 ? 2.007 -8.439 10.854 1.00 98.31 192 CYS A O 1
ATOM 1423 N N . ASN A 1 193 ? 0.621 -9.462 12.315 1.00 96.38 193 ASN A N 1
ATOM 1424 C CA . ASN A 1 193 ? 1.283 -9.022 13.538 1.00 96.38 193 ASN A CA 1
ATOM 1425 C C . ASN A 1 193 ? 2.669 -9.638 13.734 1.00 96.38 193 ASN A C 1
ATOM 1427 O O . ASN A 1 193 ? 2.827 -10.825 13.365 1.00 96.38 193 ASN A O 1
#